Protein AF-A0A1R1BC31-F1 (afdb_monomer)

Radius of gyration: 25.2 Å; Cα contacts (8 Å, |Δi|>4): 363; chains: 1; bounding box: 52×72×75 Å

Structure (mmCIF, N/CA/C/O backbone):
data_AF-A0A1R1BC31-F1
#
_entry.id   AF-A0A1R1BC31-F1
#
loop_
_atom_site.group_PDB
_atom_site.id
_atom_site.type_symbol
_atom_site.label_atom_id
_atom_site.label_alt_id
_atom_site.label_comp_id
_atom_site.label_asym_id
_atom_site.label_entity_id
_atom_site.label_seq_id
_atom_site.pdbx_PDB_ins_code
_atom_site.Cartn_x
_atom_site.Cartn_y
_atom_site.Cartn_z
_atom_site.occupancy
_atom_site.B_iso_or_equiv
_atom_site.auth_seq_id
_atom_site.auth_comp_id
_atom_site.auth_asym_id
_atom_site.auth_atom_id
_atom_site.pdbx_PDB_model_num
ATOM 1 N N . MET A 1 1 ? 18.031 53.804 -13.210 1.00 53.44 1 MET A N 1
ATOM 2 C CA . MET A 1 1 ? 17.753 52.452 -12.680 1.00 53.44 1 MET A CA 1
ATOM 3 C C . MET A 1 1 ? 17.003 51.726 -13.786 1.00 53.44 1 MET A C 1
ATOM 5 O O . MET A 1 1 ? 15.919 52.180 -14.114 1.00 53.44 1 MET A O 1
ATOM 9 N N . MET A 1 2 ? 17.622 50.746 -14.457 1.00 56.66 2 MET A N 1
ATOM 10 C CA . MET A 1 2 ? 16.983 50.052 -15.592 1.00 56.66 2 MET A CA 1
ATOM 11 C C . MET A 1 2 ? 15.756 49.271 -15.123 1.00 56.66 2 MET A C 1
ATOM 13 O O . MET A 1 2 ? 15.800 48.633 -14.065 1.00 56.66 2 MET A O 1
ATOM 17 N N . THR A 1 3 ? 14.691 49.321 -15.916 1.00 67.75 3 THR A N 1
ATOM 18 C CA . THR A 1 3 ? 13.466 48.547 -15.699 1.00 67.75 3 THR A CA 1
ATOM 19 C C . THR A 1 3 ? 13.723 47.046 -15.892 1.00 67.75 3 THR A C 1
ATOM 21 O O . THR A 1 3 ? 14.728 46.627 -16.474 1.00 67.75 3 THR A O 1
ATOM 24 N N . TYR A 1 4 ? 12.825 46.206 -15.372 1.00 63.75 4 TYR A N 1
ATOM 25 C CA . TYR A 1 4 ? 12.938 44.746 -15.468 1.00 63.75 4 TYR A CA 1
ATOM 26 C C . TYR A 1 4 ? 12.938 44.254 -16.930 1.00 63.75 4 TYR A C 1
ATOM 28 O O . TYR A 1 4 ? 13.667 43.324 -17.271 1.00 63.75 4 TYR A O 1
ATOM 36 N N . GLU A 1 5 ? 12.198 44.927 -17.816 1.00 55.91 5 GLU A N 1
ATOM 37 C CA . GLU A 1 5 ? 12.163 44.615 -19.251 1.00 55.91 5 GLU A CA 1
ATOM 38 C C . GLU A 1 5 ? 13.443 45.036 -19.986 1.00 55.91 5 GLU A C 1
ATOM 40 O O . GLU A 1 5 ? 13.920 44.310 -20.861 1.00 55.91 5 GLU A O 1
ATOM 45 N N . GLU A 1 6 ? 14.061 46.152 -19.587 1.00 56.31 6 GLU A N 1
ATOM 46 C CA . GLU A 1 6 ? 15.351 46.594 -20.133 1.00 56.31 6 GLU A CA 1
ATOM 47 C C . GLU A 1 6 ? 16.497 45.672 -19.697 1.00 56.31 6 GLU A C 1
ATOM 49 O O . GLU A 1 6 ? 17.350 45.325 -20.516 1.00 56.31 6 GLU A O 1
ATOM 54 N N . LYS A 1 7 ? 16.480 45.190 -18.444 1.00 54.84 7 LYS A N 1
ATOM 55 C CA . LYS A 1 7 ? 17.422 44.161 -17.969 1.00 54.84 7 LYS A CA 1
ATOM 56 C C . LYS A 1 7 ? 17.266 42.854 -18.745 1.00 54.84 7 LYS A C 1
ATOM 58 O O . LYS A 1 7 ? 18.258 42.348 -19.266 1.00 54.84 7 LYS A O 1
ATOM 63 N N . ARG A 1 8 ? 16.031 42.371 -18.916 1.00 49.97 8 ARG A N 1
ATOM 64 C CA . ARG A 1 8 ? 15.729 41.137 -19.658 1.00 49.97 8 ARG A CA 1
ATOM 65 C C . ARG A 1 8 ? 16.124 41.227 -21.140 1.00 49.97 8 ARG A C 1
ATOM 67 O O . ARG A 1 8 ? 16.701 40.285 -21.674 1.00 49.97 8 ARG A O 1
ATOM 74 N N . SER A 1 9 ? 15.892 42.367 -21.798 1.00 48.38 9 SER A N 1
ATOM 75 C CA . SER A 1 9 ? 16.356 42.607 -23.178 1.00 48.38 9 SER A CA 1
ATOM 76 C C . SER A 1 9 ? 17.882 42.696 -23.298 1.00 48.38 9 SER A C 1
ATOM 78 O O . SER A 1 9 ? 18.436 42.317 -24.330 1.00 48.38 9 SER A O 1
ATOM 80 N N . SER A 1 10 ? 18.578 43.187 -22.266 1.00 51.62 10 SER A N 1
ATOM 81 C CA . SER A 1 10 ? 20.048 43.227 -22.242 1.00 51.62 10 SER A CA 1
ATOM 82 C C . SER A 1 10 ? 20.679 41.848 -22.006 1.00 51.62 10 SER A C 1
ATOM 84 O O . SER A 1 10 ? 21.714 41.546 -22.596 1.00 51.62 10 SER A O 1
ATOM 86 N N . GLU A 1 11 ? 20.026 40.987 -21.220 1.00 51.28 11 GLU A N 1
ATOM 87 C CA . GLU A 1 11 ? 20.457 39.607 -20.963 1.00 51.28 11 GLU A CA 1
ATOM 88 C C . GLU A 1 11 ? 20.226 38.700 -22.183 1.00 51.28 11 GLU A C 1
ATOM 90 O O . GLU A 1 11 ? 21.094 37.900 -22.524 1.00 51.28 11 GLU A O 1
ATOM 95 N N . LEU A 1 12 ? 19.121 38.886 -22.917 1.00 50.84 12 LEU A N 1
ATOM 96 C CA . LEU A 1 12 ? 18.842 38.162 -24.167 1.00 50.84 12 LEU A CA 1
ATOM 97 C C . LEU A 1 12 ? 19.798 38.532 -25.313 1.00 50.84 12 LEU A C 1
ATOM 99 O O . LEU A 1 12 ? 20.117 37.679 -26.137 1.00 50.84 12 LEU A O 1
ATOM 103 N N . LYS A 1 13 ? 20.298 39.775 -25.365 1.00 48.25 13 LYS A N 1
ATOM 104 C CA . LYS A 1 13 ? 21.263 40.213 -26.396 1.00 48.25 13 LYS A CA 1
ATOM 105 C C . LYS A 1 13 ? 22.651 39.581 -26.257 1.00 48.25 13 LYS A C 1
ATOM 107 O O . LYS A 1 13 ? 23.390 39.563 -27.234 1.00 48.25 13 LYS A O 1
ATOM 112 N N . ASN A 1 14 ? 22.982 39.052 -25.079 1.00 44.72 14 ASN A N 1
ATOM 113 C CA . ASN A 1 14 ? 24.252 38.378 -24.797 1.00 44.72 14 ASN A CA 1
ATOM 114 C C . ASN A 1 14 ? 24.097 36.857 -24.637 1.00 44.72 14 ASN A C 1
ATOM 116 O O . ASN A 1 14 ? 25.029 36.186 -24.193 1.00 44.72 14 ASN A O 1
ATOM 120 N N . TYR A 1 15 ? 22.934 36.304 -24.991 1.00 48.28 15 TYR A N 1
ATOM 121 C CA . TYR A 1 15 ? 22.729 34.865 -25.013 1.00 48.28 15 TYR A CA 1
ATOM 122 C C . TYR A 1 15 ? 23.329 34.288 -26.295 1.00 48.28 15 TYR A C 1
ATOM 124 O O . TYR A 1 15 ? 22.697 34.275 -27.350 1.00 48.28 15 TYR A O 1
ATOM 132 N N . THR A 1 16 ? 24.565 33.804 -26.213 1.00 51.66 16 THR A N 1
ATOM 133 C CA . THR A 1 16 ? 25.066 32.838 -27.189 1.00 51.66 16 THR A CA 1
ATOM 134 C C . THR A 1 16 ? 24.249 31.563 -26.979 1.00 51.66 16 THR A C 1
ATOM 136 O O . THR A 1 16 ? 24.310 31.010 -25.875 1.00 51.66 16 THR A O 1
ATOM 139 N N . PRO A 1 17 ? 23.465 31.088 -27.966 1.00 53.62 17 PRO A N 1
ATOM 140 C CA . PRO A 1 17 ? 22.823 29.790 -27.837 1.00 53.62 17 PRO A CA 1
ATOM 141 C C . PRO A 1 17 ? 23.910 28.769 -27.512 1.00 53.62 17 PRO A C 1
ATOM 143 O O . PRO A 1 17 ? 25.011 28.854 -28.067 1.00 53.62 17 PRO A O 1
ATOM 146 N N . SER A 1 18 ? 23.640 27.829 -26.604 1.00 60.16 18 SER A N 1
ATOM 147 C CA . SER A 1 18 ? 24.550 26.693 -26.442 1.00 60.16 18 SER A CA 1
ATOM 148 C C . SER A 1 18 ? 24.834 26.106 -27.830 1.00 60.16 18 SER A C 1
ATOM 150 O O . SER A 1 18 ? 23.947 26.105 -28.686 1.00 60.16 18 SER A O 1
ATOM 152 N N . ASN A 1 19 ? 26.058 25.635 -28.090 1.00 61.34 19 ASN A N 1
ATOM 153 C CA . ASN A 1 19 ? 26.406 25.045 -29.394 1.00 61.34 19 ASN A CA 1
ATOM 154 C C . ASN A 1 19 ? 25.371 23.994 -29.846 1.00 61.34 19 ASN A C 1
ATOM 156 O O . ASN A 1 19 ? 25.099 23.865 -31.036 1.00 61.34 19 ASN A O 1
ATOM 160 N N . ASP A 1 20 ? 24.731 23.321 -28.887 1.00 57.56 20 ASP A N 1
ATOM 161 C CA . ASP A 1 20 ? 23.641 22.368 -29.089 1.00 57.56 20 ASP A CA 1
ATOM 162 C C . ASP A 1 20 ? 22.401 22.983 -29.767 1.00 57.56 20 ASP A C 1
ATOM 164 O O . ASP A 1 20 ? 21.806 22.353 -30.635 1.00 57.56 20 ASP A O 1
ATOM 168 N N . LEU A 1 21 ? 22.017 24.218 -29.422 1.00 62.41 21 LEU A N 1
ATOM 169 C CA . LEU A 1 21 ? 20.876 24.924 -30.023 1.00 62.41 21 LEU A CA 1
ATOM 170 C C . LEU A 1 21 ? 21.157 25.360 -31.463 1.00 62.41 21 LEU A C 1
ATOM 172 O O . LEU A 1 21 ? 20.246 25.335 -32.285 1.00 62.41 21 LEU A O 1
ATOM 176 N N . VAL A 1 22 ? 22.400 25.741 -31.774 1.00 68.44 22 VAL A N 1
ATOM 177 C CA . VAL A 1 22 ? 22.816 26.090 -33.145 1.00 68.44 22 VAL A CA 1
ATOM 178 C C . VAL A 1 22 ? 22.851 24.839 -34.022 1.00 68.44 22 VAL A C 1
ATOM 180 O O . VAL A 1 22 ? 22.334 24.852 -35.134 1.00 68.44 22 VAL A O 1
ATOM 183 N N . LEU A 1 23 ? 23.388 23.733 -33.500 1.00 70.44 23 LEU A N 1
ATOM 184 C CA . LEU A 1 23 ? 23.400 22.441 -34.190 1.00 70.44 23 LEU A CA 1
ATOM 185 C C . LEU A 1 23 ? 21.987 21.890 -34.412 1.00 70.44 23 LEU A C 1
ATOM 187 O O . LEU A 1 23 ? 21.723 21.297 -35.448 1.00 70.44 23 LEU A O 1
ATOM 191 N N . PHE A 1 24 ? 21.052 22.121 -33.488 1.00 74.88 24 PHE A N 1
ATOM 192 C CA . PHE A 1 24 ? 19.665 21.666 -33.632 1.00 74.88 24 PHE A CA 1
ATOM 193 C C . PHE A 1 24 ? 18.846 22.458 -34.672 1.00 74.88 24 PHE A C 1
ATOM 195 O O . PHE A 1 24 ? 17.738 22.046 -35.019 1.00 74.88 24 PHE A O 1
ATOM 202 N N . GLN A 1 25 ? 19.363 23.588 -35.176 1.00 78.06 25 GLN A N 1
ATOM 203 C CA . GLN A 1 25 ? 18.764 24.307 -36.310 1.00 78.06 25 GLN A CA 1
ATOM 204 C C . GLN A 1 25 ? 19.083 23.645 -37.657 1.00 78.06 25 GLN A C 1
ATOM 206 O O . GLN A 1 25 ? 18.361 23.883 -38.627 1.00 78.06 25 GLN A O 1
ATOM 211 N N . ASP A 1 26 ? 20.121 22.807 -37.720 1.00 85.62 26 ASP A N 1
ATOM 212 C CA . ASP A 1 26 ? 20.423 22.007 -38.901 1.00 85.62 26 ASP A CA 1
ATOM 213 C C . ASP A 1 26 ? 19.365 20.892 -39.076 1.00 85.62 26 ASP A C 1
ATOM 215 O O . ASP A 1 26 ? 19.111 20.133 -38.131 1.00 85.62 26 ASP A O 1
ATOM 219 N N . PRO A 1 27 ? 18.719 20.775 -40.254 1.00 85.00 27 PRO A N 1
ATOM 220 C CA . PRO A 1 27 ? 17.664 19.789 -40.478 1.00 85.00 27 PRO A CA 1
ATOM 221 C C . PRO A 1 27 ? 18.106 18.333 -40.287 1.00 85.00 27 PRO A C 1
ATOM 223 O O . PRO A 1 27 ? 17.342 17.552 -39.717 1.00 85.00 27 PRO A O 1
ATOM 226 N N . GLU A 1 28 ? 19.319 17.970 -40.716 1.00 88.06 28 GLU A N 1
ATOM 227 C CA . GLU A 1 28 ? 19.829 16.596 -40.622 1.00 88.06 28 GLU A CA 1
ATOM 228 C C . GLU A 1 28 ? 20.155 16.241 -39.169 1.00 88.06 28 GLU A C 1
ATOM 230 O O . GLU A 1 28 ? 19.777 15.175 -38.673 1.00 88.06 28 GLU A O 1
ATOM 235 N N . VAL A 1 29 ? 20.796 17.165 -38.445 1.00 85.50 29 VAL A N 1
ATOM 236 C CA . VAL A 1 29 ? 21.092 16.991 -37.015 1.00 85.50 29 VAL A CA 1
ATOM 237 C C . VAL A 1 29 ? 19.803 16.896 -36.205 1.00 85.50 29 VAL A C 1
ATOM 239 O O . VAL A 1 29 ? 19.693 16.050 -35.309 1.00 85.50 29 VAL A O 1
ATOM 242 N N . ARG A 1 30 ? 18.807 17.729 -36.519 1.00 83.75 30 ARG A N 1
ATOM 243 C CA . ARG A 1 30 ? 17.497 17.701 -35.866 1.00 83.75 30 ARG A CA 1
ATOM 244 C C . ARG A 1 30 ? 16.787 16.373 -36.098 1.00 83.75 30 ARG A C 1
ATOM 246 O O . ARG A 1 30 ? 16.321 15.772 -35.130 1.00 83.75 30 ARG A O 1
ATOM 253 N N . GLU A 1 31 ? 16.721 15.899 -37.341 1.00 86.31 31 GLU A N 1
ATOM 254 C CA . GLU A 1 31 ? 16.089 14.620 -37.678 1.00 86.31 31 GLU A CA 1
ATOM 255 C C . GLU A 1 31 ? 16.781 13.451 -36.967 1.00 86.31 31 GLU A C 1
ATOM 257 O O . GLU A 1 31 ? 16.122 12.665 -36.280 1.00 86.31 31 GLU A O 1
ATOM 262 N N . TYR A 1 32 ? 18.115 13.383 -37.041 1.00 88.50 32 TYR A N 1
ATOM 263 C CA . TYR A 1 32 ? 18.893 12.360 -36.346 1.00 88.50 32 TYR A CA 1
ATOM 264 C C . TYR A 1 32 ? 18.637 12.380 -34.834 1.00 88.50 32 TYR A C 1
ATOM 266 O O . TYR A 1 32 ? 18.405 11.334 -34.220 1.00 88.50 32 TYR A O 1
ATOM 274 N N . THR A 1 33 ? 18.648 13.570 -34.230 1.00 84.31 33 THR A N 1
ATOM 275 C CA . THR A 1 33 ? 18.449 13.741 -32.787 1.00 84.31 33 THR A CA 1
ATOM 276 C C . THR A 1 33 ? 17.051 13.302 -32.367 1.00 84.31 33 THR A C 1
ATOM 278 O O . THR A 1 33 ? 16.914 12.548 -31.403 1.00 84.31 33 THR A O 1
ATOM 281 N N . LEU A 1 34 ? 16.010 13.711 -33.097 1.00 84.19 34 LEU A N 1
ATOM 282 C CA . LEU A 1 34 ? 14.632 13.309 -32.810 1.00 84.19 34 LEU A CA 1
ATOM 283 C C . LEU A 1 34 ? 14.448 11.795 -32.949 1.00 84.19 34 LEU A C 1
ATOM 285 O O . LEU A 1 34 ? 13.910 11.168 -32.038 1.00 84.19 34 LEU A O 1
ATOM 289 N N . LEU A 1 35 ? 14.979 11.190 -34.015 1.00 86.00 35 LEU A N 1
ATOM 290 C CA . LEU A 1 35 ? 14.911 9.744 -34.226 1.00 86.00 35 LEU A CA 1
ATOM 291 C C . LEU A 1 35 ? 15.667 8.967 -33.136 1.00 86.00 35 LEU A C 1
ATOM 293 O O . LEU A 1 35 ? 15.214 7.917 -32.668 1.00 86.00 35 LEU A O 1
ATOM 297 N N . PHE A 1 36 ? 16.827 9.469 -32.705 1.00 87.69 36 PHE A N 1
ATOM 298 C CA . PHE A 1 36 ? 17.574 8.901 -31.586 1.00 87.69 36 PHE A CA 1
ATOM 299 C C . PHE A 1 36 ? 16.775 8.978 -30.280 1.00 87.69 36 PHE A C 1
ATOM 301 O O . PHE A 1 36 ? 16.668 7.971 -29.572 1.00 87.69 36 PHE A O 1
ATOM 308 N N . LEU A 1 37 ? 16.196 10.142 -29.967 1.00 84.38 37 LEU A N 1
ATOM 309 C CA . LEU A 1 37 ? 15.390 10.351 -28.764 1.00 84.38 37 LEU A CA 1
ATOM 310 C C . LEU A 1 37 ? 14.134 9.478 -28.766 1.00 84.38 37 LEU A C 1
ATOM 312 O O . LEU A 1 37 ? 13.833 8.868 -27.742 1.00 84.38 37 LEU A O 1
ATOM 316 N N . GLU A 1 38 ? 13.456 9.350 -29.905 1.00 81.12 38 GLU A N 1
ATOM 317 C CA . GLU A 1 38 ? 12.297 8.478 -30.089 1.00 81.12 38 GLU A CA 1
ATOM 318 C C . GLU A 1 38 ? 12.658 7.010 -29.835 1.00 81.12 38 GLU A C 1
ATOM 320 O O . GLU A 1 38 ? 12.058 6.343 -28.988 1.00 81.12 38 GLU A O 1
ATOM 325 N N . ARG A 1 39 ? 13.708 6.504 -30.492 1.00 83.69 39 ARG A N 1
ATOM 326 C CA . ARG A 1 39 ? 14.194 5.131 -30.274 1.00 83.69 39 ARG A CA 1
ATOM 327 C C . ARG A 1 39 ? 14.600 4.903 -28.823 1.00 83.69 39 ARG A C 1
ATOM 329 O O . ARG A 1 39 ? 14.312 3.851 -28.254 1.00 83.69 39 ARG A O 1
ATOM 336 N N . ASN A 1 40 ? 15.280 5.872 -28.214 1.00 84.12 40 ASN A N 1
ATOM 337 C CA . ASN A 1 40 ? 15.681 5.802 -26.816 1.00 84.12 40 ASN A CA 1
ATOM 338 C C . ASN A 1 40 ? 14.469 5.818 -25.871 1.00 84.12 40 ASN A C 1
ATOM 340 O O . ASN A 1 40 ? 14.467 5.075 -24.888 1.00 84.12 40 ASN A O 1
ATOM 344 N N . PHE A 1 41 ? 13.437 6.605 -26.178 1.00 80.75 41 PHE A N 1
ATOM 345 C CA . PHE A 1 41 ? 12.184 6.631 -25.435 1.00 80.75 41 PHE A CA 1
ATOM 346 C C . PHE A 1 41 ? 11.488 5.274 -25.495 1.00 80.75 41 PHE A C 1
ATOM 348 O O . PHE A 1 41 ? 11.227 4.706 -24.440 1.00 80.75 41 PHE A O 1
ATOM 355 N N . TYR A 1 42 ? 11.284 4.701 -26.686 1.00 79.25 42 TYR A N 1
ATOM 356 C CA . TYR A 1 42 ? 10.623 3.399 -26.821 1.00 79.25 42 TYR A CA 1
ATOM 357 C C . TYR A 1 42 ? 11.403 2.254 -26.170 1.00 79.25 42 TYR A C 1
ATOM 359 O O . TYR A 1 42 ? 10.802 1.394 -25.528 1.00 79.25 42 TYR A O 1
ATOM 367 N N . ARG A 1 43 ? 12.743 2.267 -26.236 1.00 79.56 43 ARG A N 1
ATOM 368 C CA . ARG A 1 43 ? 13.587 1.298 -25.507 1.00 79.56 43 ARG A CA 1
ATOM 369 C C . ARG A 1 43 ? 13.406 1.366 -23.990 1.00 79.56 43 ARG A C 1
ATOM 371 O O . ARG A 1 43 ? 13.615 0.369 -23.313 1.00 79.56 43 ARG A O 1
ATOM 378 N N . ASN A 1 44 ? 13.039 2.532 -23.464 1.00 77.88 44 ASN A N 1
ATOM 379 C CA . ASN A 1 44 ? 12.863 2.778 -22.034 1.00 77.88 44 ASN A CA 1
ATOM 380 C C . ASN A 1 44 ? 11.405 3.099 -21.679 1.00 77.88 44 ASN A C 1
ATOM 382 O O . ASN A 1 44 ? 11.169 3.723 -20.644 1.00 77.88 44 ASN A O 1
ATOM 386 N N . LEU A 1 45 ? 10.444 2.701 -22.524 1.00 76.06 45 LEU A N 1
ATOM 387 C CA . LEU A 1 45 ? 9.052 3.144 -22.431 1.00 76.06 45 LEU A CA 1
ATOM 388 C C . LEU A 1 45 ? 8.493 2.876 -21.037 1.00 76.06 45 LEU A C 1
ATOM 390 O O . LEU A 1 45 ? 8.139 3.815 -20.340 1.00 76.06 45 LEU A O 1
ATOM 394 N N . ILE A 1 46 ? 8.550 1.618 -20.590 1.00 73.81 46 ILE A N 1
ATOM 395 C CA . ILE A 1 46 ? 8.045 1.183 -19.280 1.00 73.81 46 ILE A CA 1
ATOM 396 C C . ILE A 1 46 ? 8.661 2.010 -18.147 1.00 73.81 46 ILE A C 1
ATOM 398 O O . ILE A 1 46 ? 7.946 2.525 -17.295 1.00 73.81 46 ILE A O 1
ATOM 402 N N . ALA A 1 47 ? 9.984 2.187 -18.144 1.00 75.12 47 ALA A N 1
ATOM 403 C CA . ALA A 1 47 ? 10.672 2.935 -17.094 1.00 75.12 47 ALA A CA 1
ATOM 404 C C . ALA A 1 47 ? 10.308 4.431 -17.084 1.00 75.12 47 ALA A C 1
ATOM 406 O O . ALA A 1 47 ? 10.322 5.049 -16.021 1.00 75.12 47 ALA A O 1
ATOM 407 N N . ARG A 1 48 ? 10.001 5.013 -18.252 1.00 74.38 48 ARG A N 1
ATOM 408 C CA . ARG A 1 48 ? 9.649 6.433 -18.412 1.00 74.38 48 ARG A CA 1
ATOM 409 C C . ARG A 1 48 ? 8.172 6.724 -18.186 1.00 74.38 48 ARG A C 1
ATOM 411 O O . ARG A 1 48 ? 7.849 7.820 -17.748 1.00 74.38 48 ARG A O 1
ATOM 418 N N . THR A 1 49 ? 7.296 5.774 -18.497 1.00 74.62 49 THR A N 1
ATOM 419 C CA . THR A 1 49 ? 5.843 5.929 -18.364 1.00 74.62 49 THR A CA 1
ATOM 420 C C . THR A 1 49 ? 5.305 5.369 -17.056 1.00 74.62 49 THR A C 1
ATOM 422 O O . THR A 1 49 ? 4.177 5.682 -16.689 1.00 74.62 49 THR A O 1
ATOM 425 N N . ARG A 1 50 ? 6.074 4.537 -16.341 1.00 81.81 50 ARG A N 1
ATOM 426 C CA . ARG A 1 50 ? 5.679 4.031 -15.024 1.00 81.81 50 ARG A CA 1
ATOM 427 C C . ARG A 1 50 ? 5.480 5.195 -14.062 1.00 81.81 50 ARG A C 1
ATOM 429 O O . ARG A 1 50 ? 6.399 5.979 -13.822 1.00 81.81 50 ARG A O 1
ATOM 436 N N . SER A 1 51 ? 4.301 5.239 -13.449 1.00 82.12 51 SER A N 1
ATOM 437 C CA . SER A 1 51 ? 4.031 6.206 -12.399 1.00 82.12 51 SER A CA 1
ATOM 438 C C . SER A 1 51 ? 4.897 5.922 -11.182 1.00 82.12 51 SER A C 1
ATOM 440 O O . SER A 1 51 ? 4.961 4.797 -10.675 1.00 82.12 51 SER A O 1
ATOM 442 N N . LYS A 1 52 ? 5.586 6.959 -10.722 1.00 85.62 52 LYS A N 1
ATOM 443 C CA . LYS A 1 52 ? 6.449 6.890 -9.557 1.00 85.62 52 LYS A CA 1
ATOM 444 C C . LYS A 1 52 ? 5.706 7.467 -8.353 1.00 85.62 52 LYS A C 1
ATOM 446 O O . LYS A 1 52 ? 5.234 8.600 -8.437 1.00 85.62 52 LYS A O 1
ATOM 451 N N . PRO A 1 53 ? 5.625 6.740 -7.227 1.00 88.56 53 PRO A N 1
ATOM 452 C CA . PRO A 1 53 ? 5.086 7.308 -6.005 1.00 88.56 53 PRO A CA 1
ATOM 453 C C . PRO A 1 53 ? 5.981 8.455 -5.528 1.00 88.56 53 PRO A C 1
ATOM 455 O O . PRO A 1 53 ? 7.189 8.478 -5.781 1.00 88.56 53 PRO A O 1
ATOM 458 N N . GLN A 1 54 ? 5.390 9.389 -4.795 1.00 88.44 54 GLN A N 1
ATOM 459 C CA . GLN A 1 54 ? 6.142 10.426 -4.095 1.00 88.44 54 GLN A CA 1
ATOM 460 C C . GLN A 1 54 ? 7.180 9.823 -3.136 1.00 88.44 54 GLN A C 1
ATOM 462 O O . GLN A 1 54 ? 7.010 8.712 -2.625 1.00 88.44 54 GLN A O 1
ATOM 467 N N . ASP A 1 55 ? 8.231 10.585 -2.862 1.00 88.38 55 ASP A N 1
ATOM 468 C CA . ASP A 1 55 ? 9.398 10.150 -2.091 1.00 88.38 55 ASP A CA 1
ATOM 469 C C . ASP A 1 55 ? 9.037 9.641 -0.688 1.00 88.38 55 ASP A C 1
ATOM 471 O O . ASP A 1 55 ? 9.601 8.645 -0.230 1.00 88.38 55 ASP A O 1
ATOM 475 N N . SER A 1 56 ? 8.031 10.247 -0.043 1.00 87.75 56 SER A N 1
ATOM 476 C CA . SER A 1 56 ? 7.535 9.825 1.276 1.00 87.75 56 SER A CA 1
ATOM 477 C C . SER A 1 56 ? 6.945 8.409 1.287 1.00 87.75 56 SER A C 1
ATOM 479 O O . SER A 1 56 ? 6.874 7.787 2.343 1.00 87.75 56 SER A O 1
ATOM 481 N N . LEU A 1 57 ? 6.579 7.868 0.121 1.00 91.19 57 LEU A N 1
ATOM 482 C CA . LEU A 1 57 ? 6.051 6.515 -0.028 1.00 91.19 57 LEU A CA 1
ATOM 483 C C . LEU A 1 57 ? 7.094 5.502 -0.507 1.00 91.19 57 LEU A C 1
ATOM 485 O O . LEU A 1 57 ? 6.769 4.327 -0.574 1.00 91.19 57 LEU A O 1
ATOM 489 N N . TRP A 1 58 ? 8.342 5.879 -0.815 1.00 93.00 58 TRP A N 1
ATOM 490 C CA . TRP A 1 58 ? 9.346 4.912 -1.310 1.00 93.00 58 TRP A CA 1
ATOM 491 C C . TRP A 1 58 ? 9.771 3.873 -0.275 1.00 93.00 58 TRP A C 1
ATOM 493 O O . TRP A 1 58 ? 10.382 2.859 -0.626 1.00 93.00 58 TRP A O 1
ATOM 503 N N . LYS A 1 59 ? 9.516 4.158 1.000 1.00 93.81 59 LYS A N 1
ATOM 504 C CA . LYS A 1 59 ? 9.767 3.272 2.127 1.00 93.81 59 LYS A CA 1
ATOM 505 C C . LYS A 1 59 ? 8.604 3.402 3.095 1.00 93.81 59 LYS A C 1
ATOM 507 O O . LYS A 1 59 ? 8.473 4.430 3.752 1.00 93.81 59 LYS A O 1
ATOM 512 N N . ILE A 1 60 ? 7.815 2.347 3.213 1.00 93.94 60 ILE A N 1
ATOM 513 C CA . ILE A 1 60 ? 6.692 2.278 4.146 1.00 93.94 60 ILE A CA 1
ATOM 514 C C . ILE A 1 60 ? 6.846 1.083 5.076 1.00 93.94 60 ILE A C 1
ATOM 516 O O . ILE A 1 60 ? 7.522 0.107 4.748 1.00 93.94 60 ILE A O 1
ATOM 520 N N . TRP A 1 61 ? 6.218 1.176 6.243 1.00 94.38 61 TRP A N 1
ATOM 521 C CA . TRP A 1 61 ? 6.229 0.133 7.261 1.00 94.38 61 TRP A CA 1
ATOM 522 C C . TRP A 1 61 ? 4.807 -0.216 7.652 1.00 94.38 61 TRP A C 1
ATOM 524 O O . TRP A 1 61 ? 3.939 0.657 7.708 1.00 94.38 61 TRP A O 1
ATOM 534 N N . PHE A 1 62 ? 4.575 -1.490 7.925 1.00 94.19 62 PHE A N 1
ATOM 535 C CA . PHE A 1 62 ? 3.247 -2.018 8.164 1.00 94.19 62 PHE A CA 1
ATOM 536 C C . PHE A 1 62 ? 3.274 -3.161 9.187 1.00 94.19 62 PHE A C 1
ATOM 538 O O . PHE A 1 62 ? 4.339 -3.697 9.506 1.00 94.19 62 PHE A O 1
ATOM 545 N N . GLY A 1 63 ? 2.109 -3.494 9.739 1.00 89.75 63 GLY A N 1
ATOM 546 C CA . GLY A 1 63 ? 1.942 -4.534 10.757 1.00 89.75 63 GLY A CA 1
ATOM 547 C C . GLY A 1 63 ? 1.864 -4.019 12.200 1.00 89.75 63 GLY A C 1
ATOM 548 O O . GLY A 1 63 ? 1.999 -2.823 12.499 1.00 89.75 63 GLY A O 1
ATOM 549 N N . GLY A 1 64 ? 1.652 -4.941 13.135 1.00 80.38 64 GLY A N 1
ATOM 550 C CA . GLY A 1 64 ? 1.257 -4.660 14.510 1.00 80.38 64 GLY A CA 1
ATOM 551 C C . GLY A 1 64 ? 2.120 -5.353 15.558 1.00 80.38 64 GLY A C 1
ATOM 552 O O . GLY A 1 64 ? 2.663 -6.439 15.356 1.00 80.38 64 GLY A O 1
ATOM 553 N N . GLY A 1 65 ? 2.262 -4.700 16.715 1.00 77.12 65 GLY A N 1
ATOM 554 C CA . GLY A 1 65 ? 3.052 -5.223 17.829 1.00 77.12 65 GLY A CA 1
ATOM 555 C C . GLY A 1 65 ? 4.492 -5.539 17.413 1.00 77.12 65 GLY A C 1
ATOM 556 O O . GLY A 1 65 ? 5.211 -4.654 16.952 1.00 77.12 65 GLY A O 1
ATOM 557 N N . LYS A 1 66 ? 4.895 -6.807 17.580 1.00 77.44 66 LYS A N 1
ATOM 558 C CA . LYS A 1 66 ? 6.233 -7.315 17.226 1.00 77.44 66 LYS A CA 1
ATOM 559 C C . LYS A 1 66 ? 6.382 -7.702 15.748 1.00 77.44 66 LYS A C 1
ATOM 561 O O . LYS A 1 66 ? 7.500 -7.949 15.314 1.00 77.44 66 LYS A O 1
ATOM 566 N N . PHE A 1 67 ? 5.288 -7.767 14.989 1.00 85.75 67 PHE A N 1
ATOM 567 C CA . PHE A 1 67 ? 5.299 -8.162 13.582 1.00 85.75 67 PHE A CA 1
ATOM 568 C C . PHE A 1 67 ? 5.304 -6.909 12.713 1.00 85.75 67 PHE A C 1
ATOM 570 O O . PHE A 1 67 ? 4.254 -6.377 12.361 1.00 85.75 67 PHE A O 1
ATOM 577 N N . VAL A 1 68 ? 6.504 -6.407 12.425 1.00 91.06 68 VAL A N 1
ATOM 578 C CA . VAL A 1 68 ? 6.708 -5.199 11.620 1.00 91.06 68 VAL A CA 1
ATOM 579 C C . VAL A 1 68 ? 7.401 -5.576 10.328 1.00 91.06 68 VAL A C 1
ATOM 581 O O . VAL A 1 68 ? 8.453 -6.208 10.354 1.00 91.06 68 VAL A O 1
ATOM 584 N N . TRP A 1 69 ? 6.830 -5.143 9.214 1.00 95.00 69 TRP A N 1
ATOM 585 C CA . TRP A 1 69 ? 7.338 -5.417 7.879 1.00 95.00 69 TRP A CA 1
ATOM 586 C C . TRP A 1 69 ? 7.526 -4.113 7.116 1.00 95.00 69 TRP A C 1
ATOM 588 O O . TRP A 1 69 ? 6.771 -3.157 7.292 1.00 95.00 69 TRP A O 1
ATOM 598 N N . GLY A 1 70 ? 8.554 -4.052 6.280 1.00 95.50 70 GLY A N 1
ATOM 599 C CA . GLY A 1 70 ? 8.847 -2.907 5.431 1.00 95.50 70 GLY A CA 1
ATOM 600 C C . GLY A 1 70 ? 8.628 -3.223 3.961 1.00 95.50 70 GLY A C 1
ATOM 601 O O . GLY A 1 70 ? 8.916 -4.331 3.505 1.00 95.50 70 GLY A O 1
ATOM 602 N N . LEU A 1 71 ? 8.170 -2.219 3.220 1.00 95.94 71 LEU A N 1
ATOM 603 C CA . LEU A 1 71 ? 8.111 -2.227 1.763 1.00 95.94 71 LEU A CA 1
ATOM 604 C C . LEU A 1 71 ? 8.972 -1.086 1.244 1.00 95.94 71 LEU A C 1
ATOM 606 O O . LEU A 1 71 ? 8.753 0.082 1.573 1.00 95.94 71 LEU A O 1
ATOM 610 N N . LEU A 1 72 ? 9.967 -1.437 0.441 1.00 96.19 72 LEU A N 1
ATOM 611 C CA . LEU A 1 72 ? 10.889 -0.506 -0.189 1.00 96.19 72 LEU A CA 1
ATOM 612 C C . LEU A 1 72 ? 10.909 -0.804 -1.683 1.00 96.19 72 LEU A C 1
ATOM 614 O O . LEU A 1 72 ? 10.878 -1.968 -2.065 1.00 96.19 72 LEU A O 1
ATOM 618 N N . ILE A 1 73 ? 10.979 0.235 -2.516 1.00 94.88 73 ILE A N 1
ATOM 619 C CA . ILE A 1 73 ? 10.972 0.086 -3.978 1.00 94.88 73 ILE A CA 1
ATOM 620 C C . ILE A 1 73 ? 12.188 -0.695 -4.485 1.00 94.88 73 ILE A C 1
ATOM 622 O O . ILE A 1 73 ? 12.061 -1.505 -5.395 1.00 94.88 73 ILE A O 1
ATOM 626 N N . ALA A 1 74 ? 13.372 -0.413 -3.949 1.00 95.00 74 ALA A N 1
ATOM 627 C CA . ALA A 1 74 ? 14.638 -1.021 -4.347 1.00 95.00 74 ALA A CA 1
ATOM 628 C C . ALA A 1 74 ? 15.486 -1.255 -3.085 1.00 95.00 74 ALA A C 1
ATOM 630 O O . ALA A 1 74 ? 16.412 -0.483 -2.818 1.00 95.00 74 ALA A O 1
ATOM 631 N N . PRO A 1 75 ? 15.124 -2.243 -2.248 1.00 96.19 75 PRO A N 1
ATOM 632 C CA . PRO A 1 75 ? 15.692 -2.393 -0.916 1.00 96.19 75 PRO A CA 1
ATOM 633 C C . PRO A 1 75 ? 17.187 -2.699 -0.960 1.00 96.19 75 PRO A C 1
ATOM 635 O O . PRO A 1 75 ? 17.634 -3.622 -1.637 1.00 96.19 75 PRO A O 1
ATOM 638 N N . VAL A 1 76 ? 17.953 -1.968 -0.156 1.00 95.44 76 VAL A N 1
ATOM 639 C CA . VAL A 1 76 ? 19.362 -2.240 0.113 1.00 95.44 76 VAL A CA 1
ATOM 640 C C . VAL A 1 76 ? 19.649 -2.018 1.593 1.00 95.44 76 VAL A C 1
ATOM 642 O O . VAL A 1 76 ? 19.214 -1.029 2.191 1.00 95.44 76 VAL A O 1
ATOM 645 N N . TYR A 1 77 ? 20.388 -2.947 2.191 1.00 95.62 77 TYR A N 1
ATOM 646 C CA . TYR A 1 77 ? 20.832 -2.832 3.572 1.00 95.62 77 TYR A CA 1
ATOM 647 C C . TYR A 1 77 ? 22.200 -2.148 3.610 1.00 95.62 77 TYR A C 1
ATOM 649 O O . TYR A 1 77 ? 23.174 -2.653 3.051 1.00 95.62 77 TYR A O 1
ATOM 657 N N . ARG A 1 78 ? 22.281 -0.965 4.228 1.00 93.62 78 ARG A N 1
ATOM 658 C CA . ARG A 1 78 ? 23.517 -0.174 4.338 1.00 93.62 78 ARG A CA 1
ATOM 659 C C . ARG A 1 78 ? 23.668 0.322 5.767 1.00 93.62 78 ARG A C 1
ATOM 661 O O . ARG A 1 78 ? 22.730 0.878 6.323 1.00 93.62 78 ARG A O 1
ATOM 668 N N . GLN A 1 79 ? 24.857 0.149 6.344 1.00 90.62 79 GLN A N 1
ATOM 669 C CA . GLN A 1 79 ? 25.212 0.703 7.661 1.00 90.62 79 GLN A CA 1
ATOM 670 C C . GLN A 1 79 ? 24.198 0.368 8.775 1.00 90.62 79 GLN A C 1
ATOM 672 O O . GLN A 1 79 ? 23.877 1.208 9.608 1.00 90.62 79 GLN A O 1
ATOM 677 N N . GLY A 1 80 ? 23.663 -0.855 8.780 1.00 89.31 80 GLY A N 1
ATOM 678 C CA . GLY A 1 80 ? 22.706 -1.283 9.803 1.00 89.31 80 GLY A CA 1
ATOM 679 C C . GLY A 1 80 ? 21.254 -0.849 9.559 1.00 89.31 80 GLY A C 1
ATOM 680 O O . GLY A 1 80 ? 20.404 -1.106 10.406 1.00 89.31 80 GLY A O 1
ATOM 681 N N . ALA A 1 81 ? 20.946 -0.212 8.423 1.00 91.44 81 ALA A N 1
ATOM 682 C CA . ALA A 1 81 ? 19.610 0.284 8.114 1.00 91.44 81 ALA A CA 1
ATOM 683 C C . ALA A 1 81 ? 19.150 -0.064 6.689 1.00 91.44 81 ALA A C 1
ATOM 685 O O . ALA A 1 81 ? 19.924 -0.084 5.730 1.00 91.44 81 ALA A O 1
ATOM 686 N N . TRP A 1 82 ? 17.841 -0.277 6.547 1.00 94.69 82 TRP A N 1
ATOM 687 C 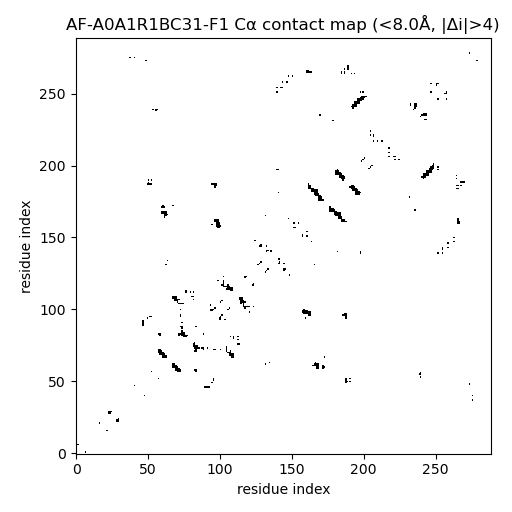CA . TRP A 1 82 ? 17.187 -0.455 5.254 1.00 94.69 82 TRP A CA 1
ATOM 688 C C . TRP A 1 82 ? 16.924 0.888 4.564 1.00 94.69 82 TRP A C 1
ATOM 690 O O . TRP A 1 82 ? 16.279 1.793 5.112 1.00 94.69 82 TRP A O 1
ATOM 700 N N . THR A 1 83 ? 17.402 1.004 3.327 1.00 93.75 83 THR A N 1
ATOM 701 C CA . THR A 1 83 ? 17.202 2.163 2.451 1.00 93.75 83 THR A CA 1
ATOM 702 C C . THR A 1 83 ? 16.911 1.721 1.016 1.00 93.75 83 THR A C 1
ATOM 704 O O . THR A 1 83 ? 16.899 0.528 0.722 1.00 93.75 83 THR A O 1
ATOM 707 N N . ASN A 1 84 ? 16.640 2.676 0.128 1.00 93.81 84 ASN A N 1
ATOM 708 C CA . ASN A 1 84 ? 16.467 2.414 -1.295 1.00 93.81 84 ASN A CA 1
ATOM 709 C C . ASN A 1 84 ? 17.755 2.695 -2.074 1.00 93.81 84 ASN A C 1
ATOM 711 O O . ASN A 1 84 ? 18.410 3.717 -1.852 1.00 93.81 84 ASN A O 1
ATOM 715 N N . ASP A 1 85 ? 18.071 1.848 -3.052 1.00 93.44 85 ASP A N 1
ATOM 716 C CA . ASP A 1 85 ? 19.005 2.218 -4.111 1.00 93.44 85 ASP A CA 1
ATOM 717 C C . ASP A 1 85 ? 18.293 3.081 -5.161 1.00 93.44 85 ASP A C 1
ATOM 719 O O . ASP A 1 85 ? 17.579 2.593 -6.036 1.00 93.44 85 ASP A O 1
ATOM 723 N N . VAL A 1 86 ? 18.495 4.397 -5.068 1.00 88.31 86 VAL A N 1
ATOM 724 C CA . VAL A 1 86 ? 17.843 5.389 -5.938 1.00 88.31 86 VAL A CA 1
ATOM 725 C C . VAL A 1 86 ? 18.174 5.181 -7.420 1.00 88.31 86 VAL A C 1
ATOM 727 O O . VAL A 1 86 ? 17.352 5.510 -8.281 1.00 88.31 86 VAL A O 1
ATOM 730 N N . SER A 1 87 ? 19.351 4.630 -7.734 1.00 85.69 87 SER A N 1
ATOM 731 C CA . SER A 1 87 ? 19.753 4.367 -9.119 1.00 85.69 87 SER A CA 1
ATOM 732 C C . SER A 1 87 ? 18.979 3.190 -9.721 1.00 85.69 87 SER A C 1
ATOM 734 O O . SER A 1 87 ? 18.554 3.256 -10.878 1.00 85.69 87 SER A O 1
ATOM 736 N N . GLU A 1 88 ? 18.685 2.178 -8.905 1.00 88.06 88 GLU A N 1
ATOM 737 C CA . GLU A 1 88 ? 17.950 0.982 -9.315 1.00 88.06 88 GLU A CA 1
ATOM 738 C C . GLU A 1 88 ? 16.435 1.203 -9.376 1.00 88.06 88 GLU A C 1
ATOM 740 O O . GLU A 1 88 ? 15.766 0.571 -10.190 1.00 88.06 88 GLU A O 1
ATOM 745 N N . ILE A 1 89 ? 15.879 2.180 -8.643 1.00 86.12 89 ILE A N 1
ATOM 746 C CA . ILE A 1 89 ? 14.448 2.542 -8.747 1.00 86.12 89 ILE A CA 1
ATOM 747 C C . ILE A 1 89 ? 14.031 2.774 -10.208 1.00 86.12 89 ILE A C 1
ATOM 749 O O . ILE A 1 89 ? 12.955 2.342 -10.625 1.00 86.12 89 ILE A O 1
ATOM 753 N N . ARG A 1 90 ? 14.873 3.449 -11.003 1.00 78.50 90 ARG A N 1
ATOM 754 C CA . ARG A 1 90 ? 14.584 3.737 -12.420 1.00 78.50 90 ARG A CA 1
ATOM 755 C C . ARG A 1 90 ? 14.704 2.498 -13.308 1.00 78.50 90 ARG A C 1
ATOM 757 O O . ARG A 1 90 ? 14.021 2.425 -14.323 1.00 78.50 90 ARG A O 1
ATOM 764 N N . ARG A 1 91 ? 15.561 1.550 -12.928 1.00 8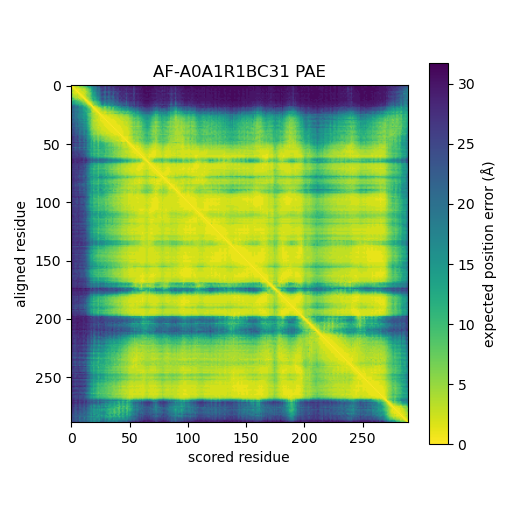3.25 91 ARG A N 1
ATOM 765 C CA . ARG A 1 91 ? 15.858 0.320 -13.678 1.00 83.25 91 ARG A CA 1
ATOM 766 C C . ARG A 1 91 ? 14.967 -0.854 -13.295 1.00 83.25 91 ARG A C 1
ATOM 768 O O . ARG A 1 91 ? 14.962 -1.846 -14.015 1.00 83.25 91 ARG A O 1
ATOM 775 N N . ALA A 1 92 ? 14.208 -0.727 -12.205 1.00 87.06 92 ALA A N 1
ATOM 776 C CA . ALA A 1 92 ? 13.245 -1.725 -11.770 1.00 87.06 92 ALA A CA 1
ATOM 777 C C . ALA A 1 92 ? 12.388 -2.196 -12.951 1.00 87.06 92 ALA A C 1
ATOM 779 O O . ALA A 1 92 ? 11.915 -1.380 -13.746 1.00 87.06 92 ALA A O 1
ATOM 780 N N . ASN A 1 93 ? 12.168 -3.501 -13.046 1.00 86.69 93 ASN A N 1
ATOM 781 C CA . ASN A 1 93 ? 11.390 -4.149 -14.103 1.00 86.69 93 ASN A CA 1
ATOM 782 C C . ASN A 1 93 ? 9.989 -4.572 -13.627 1.00 86.69 93 ASN A C 1
ATOM 784 O O . ASN A 1 93 ? 9.356 -5.415 -14.250 1.00 86.69 93 ASN A O 1
ATOM 788 N N . TYR A 1 94 ? 9.514 -3.980 -12.531 1.00 90.94 94 TYR A N 1
ATOM 789 C CA . TYR A 1 94 ? 8.210 -4.229 -11.919 1.00 90.94 94 TYR A CA 1
ATOM 790 C C . TYR A 1 94 ? 7.442 -2.922 -11.691 1.00 90.94 94 TYR A C 1
ATOM 792 O O . TYR A 1 94 ? 8.036 -1.856 -11.487 1.00 90.94 94 TYR A O 1
ATOM 800 N N . SER A 1 95 ? 6.114 -2.992 -11.692 1.00 92.38 95 SER A N 1
ATOM 801 C CA . SER A 1 95 ? 5.241 -1.899 -11.252 1.00 92.38 95 SER A CA 1
ATOM 802 C C . SER A 1 95 ? 5.316 -1.751 -9.730 1.00 92.38 95 SER A C 1
ATOM 804 O O . SER A 1 95 ? 5.255 -2.743 -9.008 1.00 92.38 95 SER A O 1
ATOM 806 N N . TYR A 1 96 ? 5.470 -0.531 -9.211 1.00 94.12 96 TYR A N 1
ATOM 807 C CA . TYR A 1 96 ? 5.651 -0.320 -7.769 1.00 94.12 96 TYR A CA 1
ATOM 808 C C . TYR A 1 96 ? 4.419 -0.745 -6.963 1.00 94.12 96 TYR A C 1
ATOM 810 O O . TYR A 1 96 ? 3.295 -0.584 -7.419 1.00 94.12 96 TYR A O 1
ATOM 818 N N . TRP A 1 97 ? 4.642 -1.268 -5.754 1.00 96.06 97 TRP A N 1
ATOM 819 C CA . TRP A 1 97 ? 3.577 -1.711 -4.832 1.00 96.06 97 TRP A CA 1
ATOM 820 C C . TRP A 1 97 ? 2.617 -2.763 -5.399 1.00 96.06 97 TRP A C 1
ATOM 822 O O . TRP A 1 97 ? 1.494 -2.881 -4.924 1.00 96.06 97 TRP A O 1
ATOM 832 N N . THR A 1 98 ? 3.055 -3.540 -6.386 1.00 97.25 98 THR A N 1
ATOM 833 C CA . THR A 1 98 ? 2.307 -4.689 -6.911 1.00 97.25 98 THR A CA 1
ATOM 834 C C . THR A 1 98 ? 2.795 -6.003 -6.316 1.00 97.25 98 THR A C 1
ATOM 836 O O . THR A 1 98 ? 3.867 -6.069 -5.709 1.00 97.25 98 THR A O 1
ATOM 839 N N . ILE A 1 99 ? 2.049 -7.079 -6.550 1.00 98.38 99 ILE A N 1
ATOM 840 C CA . ILE A 1 99 ? 2.505 -8.447 -6.293 1.00 98.38 99 ILE A CA 1
ATOM 841 C C . ILE A 1 99 ? 3.854 -8.723 -6.967 1.00 98.38 99 ILE A C 1
ATOM 843 O O . ILE A 1 99 ? 4.764 -9.237 -6.322 1.00 98.38 99 ILE A O 1
ATOM 847 N N . GLY A 1 100 ? 4.022 -8.344 -8.237 1.00 97.50 100 GLY A N 1
ATOM 848 C CA . GLY A 1 100 ? 5.264 -8.548 -8.982 1.00 97.50 100 GLY A CA 1
ATOM 849 C C . GLY A 1 100 ? 6.450 -7.829 -8.344 1.00 97.50 100 GLY A C 1
ATOM 850 O O . GLY A 1 100 ? 7.543 -8.390 -8.263 1.00 97.50 100 GLY A O 1
ATOM 851 N N . HIS A 1 101 ? 6.222 -6.630 -7.803 1.00 97.19 101 HIS A N 1
ATOM 852 C CA . HIS A 1 101 ? 7.226 -5.940 -6.999 1.00 97.19 101 HIS A CA 1
ATOM 853 C C . HIS A 1 101 ? 7.624 -6.761 -5.770 1.00 97.19 101 HIS A C 1
ATOM 855 O O . HIS A 1 101 ? 8.812 -6.996 -5.571 1.00 97.19 101 HIS A O 1
ATOM 861 N N . ILE A 1 102 ? 6.663 -7.249 -4.983 1.00 97.94 102 ILE A N 1
ATOM 862 C CA . ILE A 1 102 ? 6.960 -8.009 -3.759 1.00 97.94 102 ILE A CA 1
ATOM 863 C C . ILE A 1 102 ? 7.655 -9.332 -4.047 1.00 97.94 102 ILE A C 1
ATOM 865 O O . ILE A 1 102 ? 8.574 -9.704 -3.323 1.00 97.94 102 ILE A O 1
ATOM 869 N N . LEU A 1 103 ? 7.273 -10.034 -5.108 1.00 97.94 103 LEU A N 1
ATOM 870 C CA . LEU A 1 103 ? 7.964 -11.261 -5.498 1.00 97.94 103 LEU A CA 1
ATOM 871 C C . LEU A 1 103 ? 9.413 -10.979 -5.927 1.00 97.94 103 LEU A C 1
ATOM 873 O O . LEU A 1 103 ? 10.298 -11.797 -5.694 1.00 97.94 103 LEU A O 1
ATOM 877 N N . ASN A 1 104 ? 9.688 -9.795 -6.482 1.00 96.88 104 ASN A N 1
ATOM 878 C CA . ASN A 1 104 ? 11.043 -9.392 -6.837 1.00 96.88 104 ASN A CA 1
ATOM 879 C C . ASN A 1 104 ? 11.868 -8.946 -5.616 1.00 96.88 104 ASN A C 1
ATOM 881 O O . ASN A 1 104 ? 13.013 -9.372 -5.442 1.00 96.88 104 ASN A O 1
ATOM 885 N N . THR A 1 105 ? 11.305 -8.108 -4.741 1.00 96.69 105 THR A N 1
ATOM 886 C CA . THR A 1 105 ? 12.047 -7.426 -3.666 1.00 96.69 105 THR A CA 1
ATOM 887 C C . THR A 1 105 ? 11.916 -8.094 -2.299 1.00 96.69 105 THR A C 1
ATOM 889 O O . THR A 1 105 ? 12.899 -8.106 -1.552 1.00 96.69 105 THR A O 1
ATOM 892 N N . GLY A 1 106 ? 10.806 -8.771 -2.026 1.00 97.56 106 GLY A N 1
ATOM 893 C CA . GLY A 1 106 ? 10.475 -9.371 -0.736 1.00 97.56 106 GLY A CA 1
ATOM 894 C C . GLY A 1 106 ? 9.993 -8.351 0.294 1.00 97.56 106 GLY A C 1
ATOM 895 O O . GLY A 1 106 ? 10.026 -7.139 0.076 1.00 97.56 106 GLY A O 1
ATOM 896 N N . PHE A 1 107 ? 9.564 -8.851 1.450 1.00 97.50 107 PHE A N 1
ATOM 897 C CA . PHE A 1 107 ? 9.265 -8.012 2.609 1.00 97.50 107 PHE A CA 1
ATOM 898 C C . PHE A 1 107 ? 10.505 -7.790 3.461 1.00 97.50 107 PHE A C 1
ATOM 900 O O . PHE A 1 107 ? 11.355 -8.665 3.603 1.00 97.50 107 PHE A O 1
ATOM 907 N N . ILE A 1 108 ? 10.607 -6.607 4.051 1.00 96.75 108 ILE A N 1
ATOM 908 C CA . ILE A 1 108 ? 11.732 -6.250 4.903 1.00 96.75 108 ILE A CA 1
ATOM 909 C C . ILE A 1 108 ? 11.396 -6.547 6.357 1.00 96.75 108 ILE A C 1
ATOM 911 O O . ILE A 1 108 ? 10.479 -5.951 6.912 1.00 96.75 108 ILE A O 1
ATOM 915 N N . ASP A 1 109 ? 12.174 -7.419 6.985 1.00 92.94 109 ASP A N 1
ATOM 916 C CA . ASP A 1 109 ? 12.216 -7.527 8.439 1.00 92.94 109 ASP A CA 1
ATOM 917 C C . ASP A 1 109 ? 13.234 -6.495 8.962 1.00 92.94 109 ASP A C 1
ATOM 919 O O . ASP A 1 109 ? 14.413 -6.567 8.597 1.00 92.94 109 ASP A O 1
ATOM 923 N N . PRO A 1 110 ? 12.824 -5.514 9.789 1.00 90.75 110 PRO A N 1
ATOM 924 C CA . PRO A 1 110 ? 13.734 -4.486 10.292 1.00 90.75 110 PRO A CA 1
ATOM 925 C C . PRO A 1 110 ? 14.857 -5.044 11.175 1.00 90.75 110 PRO A C 1
ATOM 927 O O . PRO A 1 110 ? 15.858 -4.360 11.383 1.00 90.75 110 PRO A O 1
ATOM 930 N N . THR A 1 111 ? 14.703 -6.263 11.691 1.00 90.19 111 THR A N 1
ATOM 931 C CA . THR A 1 111 ? 15.687 -6.942 12.541 1.00 90.19 111 THR A CA 1
ATOM 932 C C . THR A 1 111 ? 16.661 -7.821 11.755 1.00 90.19 111 THR A C 1
ATOM 934 O O . THR A 1 111 ? 17.667 -8.266 12.306 1.00 90.19 111 THR A O 1
ATOM 937 N N . SER A 1 112 ? 16.406 -8.031 10.460 1.00 92.94 112 SER A N 1
ATOM 938 C CA . SER A 1 112 ? 17.224 -8.859 9.576 1.00 92.94 112 SER A CA 1
ATOM 939 C C . SER A 1 112 ? 17.938 -8.009 8.516 1.00 92.94 112 SER A C 1
ATOM 941 O O . SER A 1 112 ? 17.325 -7.121 7.921 1.00 92.94 112 SER A O 1
ATOM 943 N N . PRO A 1 113 ? 19.213 -8.302 8.193 1.00 94.38 113 PRO A N 1
ATOM 944 C CA . PRO A 1 113 ? 19.898 -7.701 7.049 1.00 94.38 113 PRO A CA 1
ATOM 945 C C . PRO A 1 113 ? 19.482 -8.322 5.703 1.00 94.38 113 PRO A C 1
ATOM 947 O O . PRO A 1 113 ? 19.948 -7.879 4.655 1.00 94.38 113 PRO A O 1
ATOM 950 N N . HIS A 1 114 ? 18.614 -9.339 5.711 1.00 94.94 114 HIS A N 1
ATOM 951 C CA . HIS A 1 114 ? 18.111 -10.008 4.511 1.00 94.94 114 HIS A CA 1
ATOM 952 C C . HIS A 1 114 ? 16.595 -9.830 4.378 1.00 94.94 114 HIS A C 1
ATOM 954 O O . HIS A 1 114 ? 15.882 -9.974 5.377 1.00 94.94 114 HIS A O 1
ATOM 960 N N . PRO A 1 115 ? 16.087 -9.564 3.161 1.00 95.88 115 PRO A N 1
ATOM 961 C CA . PRO A 1 115 ? 14.654 -9.494 2.932 1.00 95.88 115 PRO A CA 1
ATOM 962 C C . PRO A 1 115 ? 14.044 -10.898 3.017 1.00 95.88 115 PRO A C 1
ATOM 964 O O . PRO A 1 115 ? 14.652 -11.885 2.596 1.00 95.88 115 PRO A O 1
ATOM 967 N N . HIS A 1 116 ? 12.813 -10.987 3.505 1.00 96.62 116 HIS A N 1
ATOM 968 C CA . HIS A 1 116 ? 11.996 -12.185 3.401 1.00 96.62 116 HIS A CA 1
ATOM 969 C C . HIS A 1 116 ? 11.479 -12.318 1.962 1.00 96.62 116 HIS A C 1
ATOM 971 O O . HIS A 1 116 ? 10.591 -11.578 1.533 1.00 96.62 116 HIS A O 1
ATOM 977 N N . LYS A 1 117 ? 12.095 -13.220 1.194 1.00 97.38 117 LYS A N 1
ATOM 978 C CA . LYS A 1 117 ? 11.757 -13.483 -0.210 1.00 97.38 117 LYS A CA 1
ATOM 979 C C . LYS A 1 117 ? 10.674 -14.551 -0.333 1.00 97.38 117 LYS A C 1
ATOM 981 O O . LYS A 1 117 ? 10.594 -15.465 0.482 1.00 97.38 117 LYS A O 1
ATOM 986 N N . PHE A 1 118 ? 9.920 -14.453 -1.418 1.00 97.69 118 PHE A N 1
ATOM 987 C CA . PHE A 1 118 ? 8.879 -15.392 -1.815 1.00 97.69 118 PHE A CA 1
ATOM 988 C C . PHE A 1 118 ? 9.315 -16.088 -3.105 1.00 97.69 118 PHE A C 1
ATOM 990 O O . PHE A 1 118 ? 9.846 -15.428 -3.998 1.00 97.69 118 PHE A O 1
ATOM 997 N N . SER A 1 119 ? 9.135 -17.406 -3.201 1.00 96.25 119 SER A N 1
ATOM 998 C CA . SER A 1 119 ? 9.480 -18.169 -4.412 1.00 96.25 119 SER A CA 1
ATOM 999 C C . SER A 1 119 ? 8.484 -17.923 -5.540 1.00 96.25 119 SER A C 1
ATOM 1001 O O . SER A 1 119 ? 8.847 -17.888 -6.712 1.00 96.25 119 SER A O 1
ATOM 1003 N N . ASP A 1 120 ? 7.221 -17.762 -5.167 1.00 96.81 120 ASP A N 1
ATOM 1004 C CA . ASP A 1 120 ? 6.074 -17.699 -6.057 1.00 96.81 120 ASP A CA 1
ATOM 1005 C C . ASP A 1 120 ? 4.885 -17.031 -5.351 1.00 96.81 120 ASP A C 1
ATOM 1007 O O . ASP A 1 120 ? 4.934 -16.683 -4.164 1.00 96.81 120 ASP A O 1
ATOM 1011 N N . ILE A 1 121 ? 3.799 -16.853 -6.100 1.00 97.19 121 ILE A N 1
ATOM 1012 C CA . ILE A 1 121 ? 2.565 -16.264 -5.590 1.00 97.19 121 ILE A CA 1
ATOM 1013 C C . ILE A 1 121 ? 1.945 -17.079 -4.448 1.00 97.19 121 ILE A C 1
ATOM 1015 O O . ILE A 1 121 ? 1.462 -16.485 -3.487 1.00 97.19 121 ILE A O 1
ATOM 1019 N N . GLU A 1 122 ? 2.019 -18.409 -4.484 1.00 97.81 122 GLU A N 1
ATOM 1020 C CA . GLU A 1 122 ? 1.442 -19.267 -3.444 1.00 97.81 122 GLU A CA 1
ATOM 1021 C C . GLU A 1 122 ? 2.162 -19.082 -2.105 1.00 97.81 122 GLU A C 1
ATOM 1023 O O . GLU A 1 122 ? 1.520 -19.007 -1.058 1.00 97.81 122 GLU A O 1
ATOM 1028 N N . SER A 1 123 ? 3.485 -18.911 -2.122 1.00 98.06 123 SER A N 1
ATOM 1029 C CA . SER A 1 123 ? 4.273 -18.618 -0.922 1.00 98.06 123 SER A CA 1
ATOM 1030 C C . SER A 1 123 ? 3.908 -17.257 -0.309 1.00 98.06 123 SER A C 1
ATOM 1032 O O . SER A 1 123 ? 3.753 -17.148 0.911 1.00 98.06 123 SER A O 1
ATOM 1034 N N . LEU A 1 124 ? 3.673 -16.233 -1.142 1.00 98.25 124 LEU A N 1
ATOM 1035 C CA . LEU A 1 124 ? 3.211 -14.916 -0.693 1.00 98.25 124 LEU A CA 1
ATOM 1036 C C . LEU A 1 124 ? 1.781 -14.983 -0.140 1.00 98.25 124 LEU A C 1
ATOM 1038 O O . LEU A 1 124 ? 1.495 -14.456 0.936 1.00 98.25 124 LEU A O 1
ATOM 1042 N N . MET A 1 125 ? 0.876 -15.669 -0.832 1.00 98.06 125 MET A N 1
ATOM 1043 C CA . MET A 1 125 ? -0.490 -15.892 -0.359 1.00 98.06 125 MET A CA 1
ATOM 1044 C C . MET A 1 125 ? -0.516 -16.696 0.945 1.00 98.06 125 MET A C 1
ATOM 1046 O O . MET A 1 125 ? -1.294 -16.394 1.852 1.00 98.06 125 MET A O 1
ATOM 1050 N N . GLY A 1 126 ? 0.370 -17.682 1.081 1.00 97.81 126 GLY A N 1
ATOM 1051 C CA . GLY A 1 126 ? 0.580 -18.450 2.303 1.00 97.81 126 GLY A CA 1
ATOM 1052 C C . GLY A 1 126 ? 1.027 -17.570 3.469 1.00 97.81 126 GLY A C 1
ATOM 1053 O O . GLY A 1 126 ? 0.527 -17.739 4.583 1.00 97.81 126 GLY A O 1
ATOM 1054 N N . PHE A 1 127 ? 1.890 -16.584 3.215 1.00 96.88 127 PHE A N 1
ATOM 1055 C CA . PHE A 1 127 ? 2.291 -15.581 4.202 1.00 96.88 127 PHE A CA 1
ATOM 1056 C C . PHE A 1 127 ? 1.117 -14.694 4.634 1.00 96.88 127 PHE A C 1
ATOM 1058 O O . PHE A 1 127 ? 0.913 -14.484 5.832 1.00 96.88 127 PHE A O 1
ATOM 1065 N N . TYR A 1 128 ? 0.288 -14.236 3.692 1.00 96.75 128 TYR A N 1
ATOM 1066 C CA . TYR A 1 128 ? -0.943 -13.507 4.016 1.00 96.75 128 TYR A CA 1
ATOM 1067 C C . TYR A 1 128 ? -1.874 -14.337 4.910 1.00 96.75 128 TYR A C 1
ATOM 1069 O O . TYR A 1 128 ? -2.291 -13.859 5.963 1.00 96.75 128 TYR A O 1
ATOM 1077 N N . ARG A 1 129 ? -2.145 -15.600 4.551 1.00 95.38 129 ARG A N 1
ATOM 1078 C CA . ARG A 1 129 ? -3.018 -16.497 5.334 1.00 95.38 129 ARG A CA 1
ATOM 1079 C C . ARG A 1 129 ? -2.449 -16.817 6.714 1.00 95.38 129 ARG A C 1
ATOM 1081 O O . ARG A 1 129 ? -3.186 -16.834 7.695 1.00 95.38 129 ARG A O 1
ATOM 1088 N N . SER A 1 130 ? -1.153 -17.110 6.791 1.00 93.88 130 SER A N 1
ATOM 1089 C CA . SER A 1 130 ? -0.543 -17.724 7.978 1.00 93.88 130 SER A CA 1
ATOM 1090 C C . SER A 1 130 ? 0.051 -16.715 8.949 1.00 93.88 130 SER A C 1
ATOM 1092 O O . SER A 1 130 ? 0.218 -17.041 10.123 1.00 93.88 130 SER A O 1
ATOM 1094 N N . ILE A 1 131 ? 0.380 -15.514 8.474 1.00 92.56 131 ILE A N 1
ATOM 1095 C CA . ILE A 1 131 ? 1.008 -14.469 9.281 1.00 92.56 131 ILE A CA 1
ATOM 1096 C C . ILE A 1 131 ? 0.069 -13.274 9.374 1.00 92.56 131 ILE A C 1
ATOM 1098 O O . ILE A 1 131 ? -0.475 -13.036 10.447 1.00 92.56 131 ILE A O 1
ATOM 1102 N N . LEU A 1 132 ? -0.187 -12.569 8.268 1.00 93.25 132 LEU A N 1
ATOM 1103 C CA . LEU A 1 132 ? -0.912 -11.288 8.301 1.00 93.25 132 LEU A CA 1
ATOM 1104 C C . LEU A 1 132 ? -2.367 -11.432 8.768 1.00 93.25 132 LEU A C 1
ATOM 1106 O O . LEU A 1 132 ? -2.809 -10.690 9.639 1.00 93.25 132 LEU A O 1
ATOM 1110 N N . LYS A 1 133 ? -3.093 -12.434 8.267 1.00 93.12 133 LYS A N 1
ATOM 1111 C CA . LYS A 1 133 ? -4.468 -12.710 8.695 1.00 93.12 133 LYS A CA 1
ATOM 1112 C C . LYS A 1 133 ? -4.533 -13.153 10.158 1.00 93.12 133 LYS A C 1
ATOM 1114 O O . LYS A 1 133 ? -5.403 -12.708 10.896 1.00 93.12 133 LYS A O 1
ATOM 1119 N N . ARG A 1 134 ? -3.613 -14.023 10.596 1.00 88.75 134 ARG A N 1
ATOM 1120 C CA . ARG A 1 134 ? -3.645 -14.616 11.949 1.00 88.75 134 ARG A CA 1
ATOM 1121 C C . ARG A 1 134 ? -3.285 -13.637 13.061 1.00 88.75 134 ARG A C 1
ATOM 1123 O O . ARG A 1 134 ? -3.664 -13.887 14.200 1.00 88.75 134 ARG A O 1
ATOM 1130 N N . VAL A 1 135 ? -2.542 -12.571 12.760 1.00 87.12 135 VAL A N 1
ATOM 1131 C CA . VAL A 1 135 ? -2.242 -11.529 13.755 1.00 87.12 135 VAL A CA 1
ATOM 1132 C C . VAL A 1 135 ? -3.412 -10.568 13.970 1.00 87.12 135 VAL A C 1
ATOM 1134 O O . VAL A 1 135 ? -3.433 -9.876 14.988 1.00 87.12 135 VAL A O 1
ATOM 1137 N N . SER A 1 136 ? -4.388 -10.536 13.057 1.00 87.31 136 SER A N 1
ATOM 1138 C CA . SER A 1 136 ? -5.579 -9.707 13.209 1.00 87.31 136 SER A CA 1
ATOM 1139 C C . SER A 1 136 ? -6.577 -10.333 14.182 1.00 87.31 136 SER A C 1
ATOM 1141 O O . SER A 1 136 ? -6.979 -11.489 14.040 1.00 87.31 136 SER A O 1
ATOM 1143 N N . ASN A 1 137 ? -7.042 -9.531 15.140 1.00 86.25 137 ASN A N 1
ATOM 1144 C CA . ASN A 1 137 ? -8.113 -9.909 16.066 1.00 86.25 137 ASN A CA 1
ATOM 1145 C C . ASN A 1 137 ? -9.512 -9.513 15.554 1.00 86.25 137 ASN A C 1
ATOM 1147 O O . ASN A 1 137 ? -10.499 -9.733 16.253 1.00 86.25 137 ASN A O 1
ATOM 1151 N N . SER A 1 138 ? -9.608 -8.898 14.371 1.00 89.56 138 SER A N 1
ATOM 1152 C CA . SER A 1 138 ? -10.861 -8.415 13.791 1.00 89.56 138 SER A CA 1
ATOM 1153 C C . SER A 1 138 ? -11.384 -9.416 12.766 1.00 89.56 138 SER A C 1
ATOM 1155 O O . SER A 1 138 ? -10.720 -9.692 11.768 1.00 89.56 138 SER A O 1
ATOM 1157 N N . GLN A 1 139 ? -12.598 -9.934 12.978 1.00 91.94 139 GLN A N 1
ATOM 1158 C CA . GLN A 1 139 ? -13.235 -10.829 12.007 1.00 91.94 139 GLN A CA 1
ATOM 1159 C C . GLN A 1 139 ? -13.397 -10.143 10.642 1.00 91.94 139 GLN A C 1
ATOM 1161 O O . GLN A 1 139 ? -13.139 -10.759 9.615 1.00 91.94 139 GLN A O 1
ATOM 1166 N N . TYR A 1 140 ? -13.725 -8.848 10.625 1.00 94.31 140 TYR A N 1
ATOM 1167 C CA . TYR A 1 140 ? -13.876 -8.084 9.385 1.00 94.31 140 TYR A CA 1
ATOM 1168 C C . TYR A 1 140 ? -12.563 -7.959 8.599 1.00 94.31 140 TYR A C 1
ATOM 1170 O O . TYR A 1 140 ? -12.564 -8.074 7.375 1.00 94.31 140 TYR A O 1
ATOM 1178 N N . GLU A 1 141 ? -11.429 -7.758 9.278 1.00 94.44 141 GLU A N 1
ATOM 1179 C CA . GLU A 1 141 ? -10.119 -7.749 8.612 1.00 94.44 141 GLU A CA 1
ATOM 1180 C C . GLU A 1 141 ? -9.782 -9.132 8.053 1.00 94.44 141 GLU A C 1
ATOM 1182 O O . GLU A 1 141 ? -9.316 -9.246 6.919 1.00 94.44 141 GLU A O 1
ATOM 1187 N N . GLN A 1 142 ? -10.049 -10.191 8.825 1.00 95.56 142 GLN A N 1
ATOM 1188 C CA . GLN A 1 142 ? -9.847 -11.570 8.385 1.00 95.56 142 GLN A CA 1
ATOM 1189 C C . GLN A 1 142 ? -10.682 -11.909 7.142 1.00 95.56 142 GLN A C 1
ATOM 1191 O O . GLN A 1 142 ? -10.165 -12.537 6.217 1.00 95.56 142 GLN A O 1
ATOM 1196 N N . ASP A 1 143 ? -11.926 -11.440 7.090 1.00 96.75 143 ASP A N 1
ATOM 1197 C CA . ASP A 1 143 ? -12.836 -11.626 5.960 1.00 96.75 143 ASP A CA 1
ATOM 1198 C C . ASP A 1 143 ? -12.397 -10.842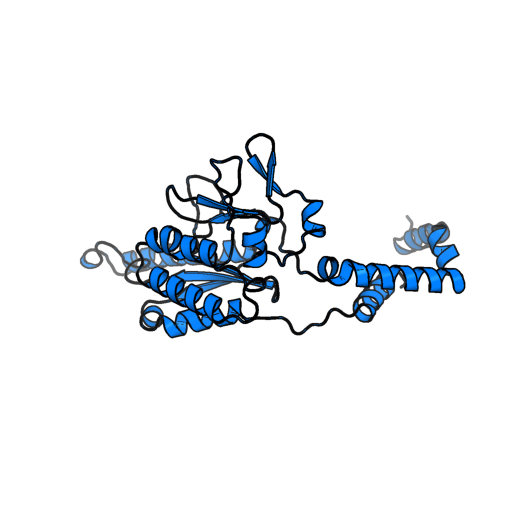 4.709 1.00 96.75 143 ASP A C 1
ATOM 1200 O O . ASP A 1 143 ? -12.603 -11.305 3.582 1.00 96.75 143 ASP A O 1
ATOM 1204 N N . ILE A 1 144 ? -11.777 -9.667 4.884 1.00 97.94 144 ILE A N 1
ATOM 1205 C CA . ILE A 1 144 ? -11.156 -8.899 3.790 1.00 97.94 144 ILE A CA 1
ATOM 1206 C C . ILE A 1 144 ? -9.908 -9.608 3.271 1.00 97.94 144 ILE A C 1
ATOM 1208 O O . ILE A 1 144 ? -9.708 -9.663 2.057 1.00 97.94 144 ILE A O 1
ATOM 1212 N N . PHE A 1 145 ? -9.084 -10.178 4.155 1.00 97.88 145 PHE A N 1
ATOM 1213 C CA . PHE A 1 145 ? -7.933 -10.976 3.736 1.00 97.88 145 PHE A CA 1
ATOM 1214 C C . PHE A 1 145 ? -8.352 -12.153 2.855 1.00 97.88 145 PHE A C 1
ATOM 1216 O O . PHE A 1 145 ? -7.732 -12.365 1.816 1.00 97.88 145 PHE A O 1
ATOM 1223 N N . ASP A 1 146 ? -9.406 -12.886 3.224 1.00 98.12 146 ASP A N 1
ATOM 1224 C CA . ASP A 1 146 ? -9.902 -14.004 2.411 1.00 98.12 146 ASP A CA 1
ATOM 1225 C C . ASP A 1 146 ? -10.331 -13.542 1.017 1.00 98.12 146 ASP A C 1
ATOM 1227 O O . ASP A 1 146 ? -9.866 -14.078 0.013 1.00 98.12 146 ASP A O 1
ATOM 1231 N N . ARG A 1 147 ? -11.116 -12.465 0.941 1.00 98.50 147 ARG A N 1
ATOM 1232 C CA . ARG A 1 147 ? -11.577 -11.907 -0.338 1.00 98.50 147 ARG A CA 1
ATOM 1233 C C . ARG A 1 147 ? -10.443 -11.373 -1.200 1.00 98.50 147 ARG A C 1
ATOM 1235 O O . ARG A 1 147 ? -10.480 -11.516 -2.420 1.00 98.50 147 ARG A O 1
ATOM 1242 N N . TYR A 1 148 ? -9.421 -10.784 -0.585 1.00 98.62 148 TYR A N 1
ATOM 1243 C CA . TYR A 1 148 ? -8.223 -10.352 -1.296 1.00 98.62 148 TYR A CA 1
ATOM 1244 C C . TYR A 1 148 ? -7.458 -11.534 -1.891 1.00 98.62 148 TYR A C 1
ATOM 1246 O O . TYR A 1 148 ? -7.010 -11.471 -3.033 1.00 98.62 148 TYR A O 1
ATOM 1254 N N . LEU A 1 149 ? -7.343 -12.639 -1.159 1.00 98.44 149 LEU A N 1
ATOM 1255 C CA . LEU A 1 149 ? -6.704 -13.846 -1.675 1.00 98.44 149 LEU A CA 1
ATOM 1256 C C . LEU A 1 149 ? -7.518 -14.462 -2.818 1.00 98.44 149 LEU A C 1
ATOM 1258 O O . LEU A 1 149 ? -6.942 -14.809 -3.847 1.00 98.44 149 LEU A O 1
ATOM 1262 N N . ASP A 1 150 ? -8.842 -14.510 -2.690 1.00 98.31 150 ASP A N 1
ATOM 1263 C CA . ASP A 1 150 ? -9.732 -14.967 -3.762 1.00 98.31 150 ASP A CA 1
ATOM 1264 C C . ASP A 1 150 ? -9.671 -14.044 -4.990 1.00 98.31 150 ASP A C 1
ATOM 1266 O O . ASP A 1 150 ? -9.774 -14.499 -6.130 1.00 98.31 150 ASP A O 1
ATOM 1270 N N . TYR A 1 151 ? -9.496 -12.736 -4.787 1.00 98.50 151 TYR A N 1
ATOM 1271 C CA . TYR A 1 151 ? -9.246 -11.770 -5.859 1.00 98.50 151 TYR A CA 1
ATOM 1272 C C . TYR A 1 151 ? -7.952 -12.089 -6.614 1.00 98.50 151 TYR A C 1
ATOM 1274 O O . TYR A 1 151 ? -7.971 -12.182 -7.842 1.00 98.50 151 TYR A O 1
ATOM 1282 N N . LEU A 1 152 ? -6.847 -12.324 -5.899 1.00 98.25 152 LEU A N 1
ATOM 1283 C CA . LEU A 1 152 ? -5.566 -12.665 -6.522 1.00 98.25 152 LEU A CA 1
ATOM 1284 C C . LEU A 1 152 ? -5.642 -13.976 -7.315 1.00 98.25 152 LEU A C 1
ATOM 1286 O O . LEU A 1 152 ? -5.131 -14.031 -8.430 1.00 98.25 152 LEU A O 1
ATOM 1290 N N . GLN A 1 153 ? -6.328 -14.999 -6.791 1.00 97.44 153 GLN A N 1
ATOM 1291 C CA . GLN A 1 153 ? -6.507 -16.286 -7.483 1.00 97.44 153 GLN A CA 1
ATOM 1292 C C . GLN A 1 153 ? -7.293 -16.166 -8.789 1.00 97.44 153 GLN A C 1
ATOM 1294 O O . GLN A 1 153 ? -7.076 -16.941 -9.718 1.00 97.44 153 GLN A O 1
ATOM 1299 N N . ARG A 1 154 ? -8.214 -15.200 -8.868 1.00 97.00 154 ARG A N 1
ATOM 1300 C CA . ARG A 1 154 ? -9.020 -14.939 -10.067 1.00 97.00 154 ARG A CA 1
ATOM 1301 C C . ARG A 1 154 ? -8.342 -13.980 -11.050 1.00 97.00 154 ARG A C 1
ATOM 1303 O O . ARG A 1 154 ? -8.849 -13.820 -12.163 1.00 97.00 154 ARG A O 1
ATOM 1310 N N . SER A 1 155 ? -7.239 -13.330 -10.669 1.00 96.81 155 SER A N 1
ATOM 1311 C CA . SER A 1 155 ? -6.568 -12.361 -11.537 1.00 96.81 155 SER A CA 1
ATOM 1312 C C . SER A 1 155 ? -5.882 -13.052 -12.716 1.00 96.81 155 SER A C 1
ATOM 1314 O O . SER A 1 155 ? -5.104 -13.990 -12.561 1.00 96.81 155 SER A O 1
ATOM 1316 N N . GLN A 1 156 ? -6.134 -12.532 -13.918 1.00 94.44 156 GLN A N 1
ATOM 1317 C CA . GLN A 1 156 ? -5.468 -12.966 -15.152 1.00 94.44 156 GLN A CA 1
ATOM 1318 C C . GLN A 1 156 ? -4.001 -12.518 -15.210 1.00 94.44 156 GLN A C 1
ATOM 1320 O O . GLN A 1 156 ? -3.196 -13.120 -15.915 1.00 94.44 156 GLN A O 1
ATOM 1325 N 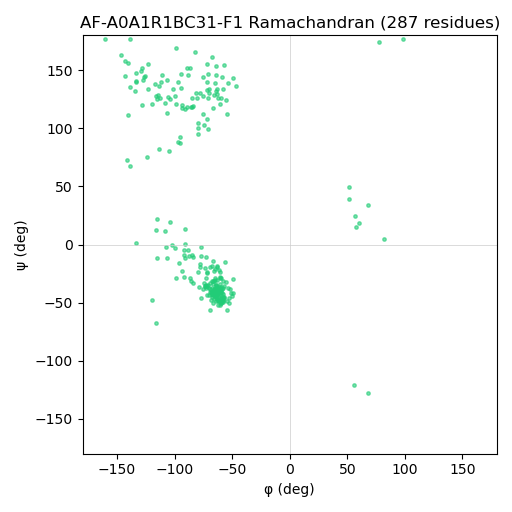N . ASN A 1 157 ? -3.650 -11.448 -14.491 1.00 94.62 157 ASN A N 1
ATOM 1326 C CA . ASN A 1 157 ? -2.296 -10.911 -14.442 1.00 94.62 157 ASN A CA 1
ATOM 1327 C C . ASN A 1 157 ? -1.940 -10.512 -13.008 1.00 94.62 157 ASN A C 1
ATOM 1329 O O . ASN A 1 157 ? -1.774 -9.334 -12.685 1.00 94.62 157 ASN A O 1
ATOM 1333 N N . VAL A 1 158 ? -1.823 -11.531 -12.153 1.00 97.12 158 VAL A N 1
ATOM 1334 C CA . VAL A 1 158 ? -1.624 -11.366 -10.710 1.00 97.12 158 VAL A CA 1
ATOM 1335 C C . VAL A 1 158 ? -0.402 -10.507 -10.369 1.00 97.12 158 VAL A C 1
ATOM 1337 O O . VAL A 1 158 ? -0.441 -9.755 -9.404 1.00 97.12 158 VAL A O 1
ATOM 1340 N N . TYR A 1 159 ? 0.662 -10.549 -11.179 1.00 96.75 159 TYR A N 1
ATOM 1341 C CA . TYR A 1 159 ? 1.889 -9.779 -10.952 1.00 96.75 159 TYR A CA 1
ATOM 1342 C C . TYR A 1 159 ? 1.684 -8.264 -11.052 1.00 96.75 159 TYR A C 1
ATOM 1344 O O . TYR A 1 159 ? 2.396 -7.517 -10.386 1.00 96.75 159 TYR A O 1
ATOM 1352 N N . GLU A 1 160 ? 0.714 -7.808 -11.844 1.00 95.44 160 GLU A N 1
ATOM 1353 C CA . GLU A 1 160 ? 0.383 -6.386 -11.970 1.00 95.44 160 GLU A CA 1
ATOM 1354 C C . GLU A 1 160 ? -0.651 -5.928 -10.937 1.00 95.44 160 GLU A C 1
ATOM 1356 O O . GLU A 1 160 ? -0.953 -4.735 -10.868 1.00 95.44 160 GLU A O 1
ATOM 1361 N N . GLU A 1 161 ? -1.200 -6.834 -10.123 1.00 97.69 161 GLU A N 1
ATOM 1362 C CA . GLU A 1 161 ? -2.175 -6.446 -9.111 1.00 97.69 161 GLU A CA 1
ATOM 1363 C C . GLU A 1 161 ? -1.526 -5.637 -7.986 1.00 97.69 161 GLU A C 1
ATOM 1365 O O . GLU A 1 161 ? -0.466 -6.030 -7.481 1.00 97.69 161 GLU A O 1
ATOM 1370 N N . PRO A 1 162 ? -2.134 -4.510 -7.566 1.00 97.88 162 PRO A N 1
ATOM 1371 C CA . PRO A 1 162 ? -1.680 -3.776 -6.397 1.00 97.88 162 PRO A CA 1
ATOM 1372 C C . PRO A 1 162 ? -1.715 -4.647 -5.141 1.00 97.88 162 PRO A C 1
ATOM 1374 O O . PRO A 1 162 ? -2.621 -5.454 -4.938 1.00 97.88 162 PRO A O 1
ATOM 1377 N N . LEU A 1 163 ? -0.738 -4.434 -4.270 1.00 98.12 163 LEU A N 1
ATOM 1378 C CA . LEU A 1 163 ? -0.662 -5.082 -2.975 1.00 98.12 163 LEU A CA 1
ATOM 1379 C C . LEU A 1 163 ? -1.675 -4.448 -2.010 1.00 98.12 163 LEU A C 1
ATOM 1381 O O . LEU A 1 163 ? -1.651 -3.233 -1.798 1.00 98.12 163 LEU A O 1
ATOM 1385 N N . LEU A 1 164 ? -2.513 -5.266 -1.371 1.00 98.06 164 LEU A N 1
ATOM 1386 C CA . LEU A 1 164 ? -3.303 -4.845 -0.213 1.00 98.06 164 LEU A CA 1
ATOM 1387 C C . LEU A 1 164 ? -2.419 -4.862 1.039 1.00 98.06 164 LEU A C 1
ATOM 1389 O O . LEU A 1 164 ? -2.102 -5.927 1.570 1.00 98.06 164 LEU A O 1
ATOM 1393 N N . ILE A 1 165 ? -1.997 -3.692 1.501 1.00 96.81 165 ILE A N 1
ATOM 1394 C CA . ILE A 1 165 ? -1.050 -3.545 2.611 1.00 96.81 165 ILE A CA 1
ATOM 1395 C C . ILE A 1 165 ? -1.842 -3.386 3.916 1.00 96.81 165 ILE A C 1
ATOM 1397 O O . ILE A 1 165 ? -2.572 -2.403 4.038 1.00 96.81 165 ILE A O 1
ATOM 1401 N N . PRO A 1 166 ? -1.720 -4.297 4.896 1.00 94.62 166 PRO A N 1
ATOM 1402 C CA . PRO A 1 166 ? -2.440 -4.179 6.162 1.00 94.62 166 PRO A CA 1
ATOM 1403 C C . PRO A 1 166 ? -1.684 -3.337 7.193 1.00 94.62 166 PRO A C 1
ATOM 1405 O O . PRO A 1 166 ? -0.460 -3.342 7.208 1.00 94.62 166 PRO A O 1
ATOM 1408 N N . GLU A 1 167 ? -2.387 -2.683 8.114 1.00 91.94 167 GLU A N 1
ATOM 1409 C CA . GLU A 1 167 ? -1.815 -1.982 9.275 1.00 91.94 167 GLU A CA 1
ATOM 1410 C C . GLU A 1 167 ? -0.684 -0.985 8.926 1.00 91.94 167 GLU A C 1
ATOM 1412 O O . GLU A 1 167 ? 0.394 -1.002 9.534 1.00 91.94 167 GLU A O 1
ATOM 1417 N N . LEU A 1 168 ? -0.897 -0.104 7.940 1.00 92.00 168 LEU A N 1
ATOM 1418 C CA . LEU A 1 168 ? 0.110 0.882 7.523 1.00 92.00 168 LEU A CA 1
ATOM 1419 C C . LEU A 1 168 ? 0.443 1.854 8.658 1.00 92.00 168 LEU A C 1
ATOM 1421 O O . LEU A 1 168 ? -0.430 2.560 9.163 1.00 92.00 168 LEU A O 1
ATOM 1425 N N . ARG A 1 169 ? 1.728 1.979 8.992 1.00 90.62 169 ARG A N 1
ATOM 1426 C CA . ARG A 1 169 ? 2.217 2.849 10.066 1.00 90.62 169 ARG A CA 1
ATOM 1427 C C . ARG A 1 169 ? 2.530 4.247 9.554 1.00 90.62 169 ARG A C 1
ATOM 1429 O O . ARG A 1 169 ? 3.456 4.417 8.766 1.00 90.62 169 ARG A O 1
ATOM 1436 N N . TYR A 1 170 ? 1.827 5.253 10.080 1.00 83.50 170 TYR A N 1
ATOM 1437 C CA . TYR A 1 170 ? 2.047 6.659 9.709 1.00 83.50 170 TYR A CA 1
ATOM 1438 C C . TYR A 1 170 ? 3.491 7.127 9.985 1.00 83.50 170 TYR A C 1
ATOM 1440 O O . TYR A 1 170 ? 4.144 7.681 9.108 1.00 83.50 170 TYR A O 1
ATOM 1448 N N . ALA A 1 171 ? 4.017 6.839 11.182 1.00 79.88 171 ALA A N 1
ATOM 1449 C CA . ALA A 1 171 ? 5.358 7.249 11.626 1.00 79.88 171 ALA A CA 1
ATOM 1450 C C . ALA A 1 171 ? 6.464 6.210 11.319 1.00 79.88 171 ALA A C 1
ATOM 1452 O O . ALA A 1 171 ? 7.563 6.261 11.869 1.00 79.88 171 ALA A O 1
ATOM 1453 N N . GLY A 1 172 ? 6.187 5.215 10.471 1.00 84.06 172 GLY A N 1
ATOM 1454 C CA . GLY A 1 172 ? 7.162 4.181 10.124 1.00 84.06 172 GLY A CA 1
ATOM 1455 C C . GLY A 1 172 ? 7.523 3.237 11.284 1.00 84.06 172 GLY A C 1
ATOM 1456 O O . GLY A 1 172 ? 6.646 2.620 11.888 1.00 84.06 172 GLY A O 1
ATOM 1457 N N . LEU A 1 173 ? 8.825 3.073 11.557 1.00 81.00 173 LEU A N 1
ATOM 1458 C CA . LEU A 1 173 ? 9.361 2.104 12.532 1.00 81.00 173 LEU A CA 1
ATOM 1459 C C . LEU A 1 173 ? 9.227 2.518 14.000 1.00 81.00 173 LEU A C 1
ATOM 1461 O O . LEU A 1 173 ? 9.505 1.703 14.879 1.00 81.00 173 LEU A O 1
ATOM 1465 N N . GLU A 1 174 ? 8.846 3.759 14.287 1.00 73.31 174 GLU A N 1
ATOM 1466 C CA . GLU A 1 174 ? 8.828 4.261 15.659 1.00 73.31 174 GLU A CA 1
ATOM 1467 C C . GLU A 1 174 ? 7.927 3.416 16.575 1.00 73.31 174 GLU A C 1
ATOM 1469 O O . GLU A 1 174 ? 6.783 3.102 16.239 1.00 73.31 174 GLU A O 1
ATOM 1474 N N . ASN A 1 175 ? 8.442 3.069 17.764 1.00 55.38 175 ASN A N 1
ATOM 1475 C CA . ASN A 1 175 ? 7.759 2.209 18.744 1.00 55.38 175 ASN A CA 1
ATOM 1476 C C . ASN A 1 175 ? 6.421 2.785 19.226 1.00 55.38 175 ASN A C 1
ATOM 1478 O O . ASN A 1 175 ? 5.521 2.036 19.600 1.00 55.38 175 ASN A O 1
ATOM 1482 N N . LYS A 1 176 ? 6.278 4.113 19.228 1.00 59.31 176 LYS A N 1
ATOM 1483 C CA . LYS A 1 176 ? 5.017 4.777 19.544 1.00 59.31 176 LYS A CA 1
ATOM 1484 C C . LYS A 1 176 ? 4.295 5.074 18.235 1.00 59.31 176 LYS A C 1
ATOM 1486 O O . LYS A 1 176 ? 4.468 6.140 17.658 1.00 59.31 176 LYS A O 1
ATOM 1491 N N . HIS A 1 177 ? 3.510 4.114 17.751 1.00 64.25 177 HIS A N 1
ATOM 1492 C CA . HIS A 1 177 ? 2.733 4.315 16.527 1.00 64.25 177 HIS A CA 1
ATOM 1493 C C . HIS A 1 177 ? 1.766 5.477 16.733 1.00 64.25 177 HIS A C 1
ATOM 1495 O O . HIS A 1 177 ? 0.946 5.445 17.651 1.00 64.25 177 HIS A O 1
ATOM 1501 N N . GLN A 1 178 ? 1.888 6.504 15.894 1.00 73.62 178 GLN A N 1
ATOM 1502 C CA . GLN A 1 178 ? 1.000 7.658 15.939 1.00 73.62 178 GLN A CA 1
ATOM 1503 C C . GLN A 1 178 ? -0.405 7.247 15.4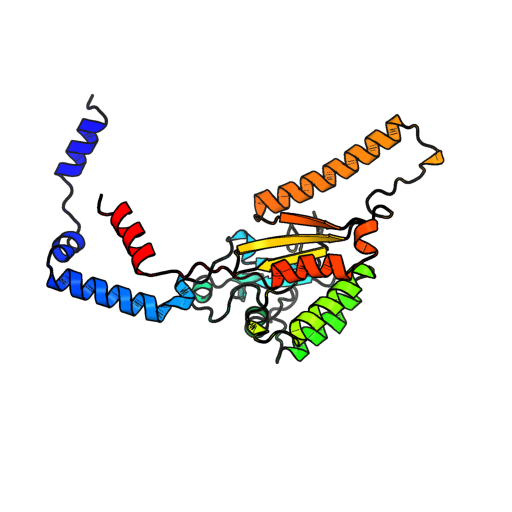79 1.00 73.62 178 GLN A C 1
ATOM 1505 O O . GLN A 1 178 ? -1.356 7.338 16.250 1.00 73.62 178 GLN A O 1
ATOM 1510 N N . TYR A 1 179 ? -0.500 6.693 14.265 1.00 82.75 179 TYR A N 1
ATOM 1511 C CA . TYR A 1 179 ? -1.723 6.148 13.674 1.00 82.75 179 TYR A CA 1
ATOM 1512 C C . TYR A 1 179 ? -1.416 4.903 12.840 1.00 82.75 179 TYR A C 1
ATOM 1514 O O . TYR A 1 179 ? -0.283 4.716 12.377 1.00 82.75 179 TYR A O 1
ATOM 1522 N N . ARG A 1 180 ? -2.443 4.068 12.645 1.00 85.62 180 ARG A N 1
ATOM 1523 C CA . ARG A 1 180 ? -2.432 2.948 11.703 1.00 85.62 180 ARG A CA 1
ATOM 1524 C C . ARG A 1 180 ? -3.716 2.940 10.885 1.00 85.62 180 ARG A C 1
ATOM 1526 O O . ARG A 1 180 ? -4.763 3.221 11.460 1.00 85.62 180 ARG A O 1
ATOM 1533 N N . LEU A 1 181 ? -3.584 2.645 9.595 1.00 90.62 181 LEU A N 1
ATOM 1534 C CA . LEU A 1 181 ? -4.696 2.296 8.707 1.00 90.62 181 LEU A CA 1
ATOM 1535 C C . LEU A 1 181 ? -4.813 0.784 8.660 1.00 90.62 181 LEU A C 1
ATOM 1537 O O . LEU A 1 181 ? -3.789 0.132 8.461 1.00 90.62 181 LEU A O 1
ATOM 1541 N N . ASP A 1 182 ? -6.020 0.241 8.778 1.00 93.50 182 ASP A N 1
ATOM 1542 C CA . ASP A 1 182 ? -6.219 -1.213 8.760 1.00 93.50 182 ASP A CA 1
ATOM 1543 C C . ASP A 1 182 ? -5.801 -1.804 7.418 1.00 93.50 182 ASP A C 1
ATOM 1545 O O . ASP A 1 182 ? -5.109 -2.818 7.385 1.00 93.50 182 ASP A O 1
ATOM 1549 N N . PHE A 1 183 ? -6.110 -1.111 6.318 1.00 96.44 183 PHE A N 1
ATOM 1550 C CA . PHE A 1 183 ? -5.582 -1.442 4.999 1.00 96.44 183 PHE A CA 1
ATOM 1551 C C . PHE A 1 183 ? -5.215 -0.204 4.188 1.00 96.44 183 PHE A C 1
ATOM 1553 O O . PHE A 1 183 ? -5.767 0.878 4.371 1.00 96.44 183 PHE A O 1
ATOM 1560 N N . ILE A 1 184 ? -4.312 -0.366 3.229 1.00 97.00 184 ILE A N 1
ATOM 1561 C CA . ILE A 1 184 ? -4.045 0.622 2.192 1.00 97.00 184 ILE A CA 1
ATOM 1562 C C . ILE A 1 184 ? -3.751 -0.050 0.857 1.00 97.00 184 ILE A C 1
ATOM 1564 O O . ILE A 1 184 ? -3.106 -1.095 0.786 1.00 97.00 184 ILE A O 1
ATOM 1568 N N . ILE A 1 185 ? -4.195 0.605 -0.211 1.00 97.69 185 ILE A N 1
ATOM 1569 C CA . ILE A 1 185 ? -3.804 0.306 -1.580 1.00 97.69 185 ILE A CA 1
ATOM 1570 C C . ILE A 1 185 ? -3.042 1.503 -2.132 1.00 97.69 185 ILE A C 1
ATOM 1572 O O . ILE A 1 185 ? -3.551 2.625 -2.156 1.00 97.69 185 ILE A O 1
ATOM 1576 N N . LEU A 1 186 ? -1.830 1.243 -2.618 1.00 96.31 186 LEU A N 1
ATOM 1577 C CA . LEU A 1 186 ? -1.043 2.195 -3.391 1.00 96.31 186 LEU A CA 1
ATOM 1578 C C . LEU A 1 186 ? -1.086 1.783 -4.865 1.00 96.31 186 LEU A C 1
ATOM 1580 O O . LEU A 1 186 ? -0.167 1.122 -5.337 1.00 96.31 186 LEU A O 1
ATOM 1584 N N . ASN A 1 187 ? -2.164 2.107 -5.588 1.00 95.81 187 ASN A N 1
ATOM 1585 C CA . ASN A 1 187 ? -2.329 1.622 -6.960 1.00 95.81 187 ASN A CA 1
ATOM 1586 C C . ASN A 1 187 ? -1.411 2.405 -7.929 1.00 95.81 187 ASN A C 1
ATOM 1588 O O . ASN A 1 187 ? -1.653 3.594 -8.165 1.00 95.81 187 ASN A O 1
ATOM 1592 N N . PRO A 1 188 ? -0.382 1.769 -8.531 1.00 92.25 188 PRO A N 1
ATOM 1593 C CA . PRO A 1 188 ? 0.551 2.452 -9.430 1.00 92.25 188 PRO A CA 1
ATOM 1594 C C . PRO A 1 188 ? -0.060 2.778 -10.800 1.00 92.25 188 PRO A C 1
ATOM 1596 O O . PRO A 1 188 ? 0.448 3.647 -11.504 1.00 92.25 188 PRO A O 1
ATOM 1599 N N . HIS A 1 189 ? -1.142 2.098 -11.186 1.00 91.88 189 HIS A N 1
ATOM 1600 C CA . HIS A 1 189 ? -1.771 2.215 -12.503 1.00 91.88 189 HIS A CA 1
ATOM 1601 C C . HIS A 1 189 ? -2.738 3.384 -12.584 1.00 91.88 189 HIS A C 1
ATOM 1603 O O . HIS A 1 189 ? -2.900 3.981 -13.643 1.00 91.88 189 HIS A O 1
ATOM 1609 N N . SER A 1 190 ? -3.409 3.690 -11.477 1.00 91.44 190 SER A N 1
ATOM 1610 C CA . SER A 1 190 ? -4.354 4.804 -11.379 1.00 91.44 190 SER A CA 1
ATOM 1611 C C . SER A 1 190 ? -3.817 5.982 -10.582 1.00 91.44 190 SER A C 1
ATOM 1613 O O . SER A 1 190 ? -4.424 7.049 -10.591 1.00 91.44 190 SER A O 1
ATOM 1615 N N . THR A 1 191 ? -2.694 5.802 -9.877 1.00 87.81 191 THR A N 1
ATOM 1616 C CA . THR A 1 191 ? -2.152 6.748 -8.887 1.00 87.81 191 THR A CA 1
ATOM 1617 C C . THR A 1 191 ? -3.113 7.080 -7.746 1.00 87.81 191 THR A C 1
ATOM 1619 O O . THR A 1 191 ? -2.890 8.030 -6.998 1.00 87.81 191 THR A O 1
ATOM 1622 N N . LYS A 1 192 ? -4.174 6.281 -7.573 1.00 91.88 192 LYS A N 1
ATOM 1623 C CA . LYS A 1 192 ? -5.090 6.416 -6.444 1.00 91.88 192 LYS A CA 1
ATOM 1624 C C . LYS A 1 192 ? -4.541 5.671 -5.241 1.00 91.88 192 LYS A C 1
ATOM 1626 O O . LYS A 1 192 ? -4.381 4.449 -5.265 1.00 91.88 192 LYS A O 1
ATOM 1631 N N . TYR A 1 193 ? -4.288 6.427 -4.180 1.00 95.00 193 TYR A N 1
ATOM 1632 C CA . TYR A 1 193 ? -3.843 5.906 -2.896 1.00 95.00 193 TYR A CA 1
ATOM 1633 C C . TYR A 1 193 ? -4.998 5.989 -1.908 1.00 95.00 193 TYR A C 1
ATOM 1635 O O . TYR A 1 193 ? -5.459 7.082 -1.567 1.00 95.00 193 TYR A O 1
ATOM 1643 N N . VAL A 1 194 ? -5.500 4.828 -1.493 1.00 97.12 194 VAL A N 1
ATOM 1644 C CA . VAL A 1 194 ? -6.706 4.734 -0.668 1.00 97.12 194 VAL A CA 1
ATOM 1645 C C . VAL A 1 194 ? -6.429 3.872 0.550 1.00 97.12 194 VAL A C 1
ATOM 1647 O O . VAL A 1 194 ? -6.050 2.710 0.421 1.00 97.12 194 VAL A O 1
ATOM 1650 N N . GLY A 1 195 ? -6.599 4.465 1.727 1.00 96.38 195 GLY A N 1
ATOM 1651 C CA . GLY A 1 195 ? -6.581 3.786 3.014 1.00 96.38 195 GLY A CA 1
ATOM 1652 C C . GLY A 1 195 ? -7.992 3.405 3.449 1.00 96.38 195 GLY A C 1
ATOM 1653 O O . GLY A 1 195 ? -8.945 4.134 3.172 1.00 96.38 195 GLY A O 1
ATOM 1654 N N . TYR A 1 196 ? -8.123 2.290 4.152 1.00 95.62 196 TYR A N 1
ATOM 1655 C CA . TYR A 1 196 ? -9.380 1.786 4.681 1.00 95.62 196 TYR A CA 1
ATOM 1656 C C . TYR A 1 196 ? -9.269 1.604 6.190 1.00 95.62 196 TYR A C 1
ATOM 1658 O O . TYR A 1 196 ? -8.292 1.046 6.687 1.00 95.62 196 TYR A O 1
ATOM 1666 N N . GLU A 1 197 ? -10.290 2.081 6.889 1.00 92.81 197 GLU A N 1
ATOM 1667 C CA . GLU A 1 197 ? -10.482 1.917 8.325 1.00 92.81 197 GLU A CA 1
ATOM 1668 C C . GLU A 1 197 ? -11.747 1.098 8.555 1.00 92.81 197 GLU A C 1
ATOM 1670 O O . GLU A 1 197 ? -12.828 1.426 8.058 1.00 92.81 197 GLU A O 1
ATOM 1675 N N . ILE A 1 198 ? -11.615 0.047 9.338 1.00 89.69 198 ILE A N 1
ATOM 1676 C CA . ILE A 1 198 ? -12.694 -0.766 9.860 1.00 89.69 198 ILE A CA 1
ATOM 1677 C C . ILE A 1 198 ? -12.973 -0.200 11.239 1.00 89.69 198 ILE A C 1
ATOM 1679 O O . ILE A 1 198 ? -12.330 -0.553 12.222 1.00 89.69 198 ILE A O 1
ATOM 1683 N N . SER A 1 199 ? -13.921 0.732 11.310 1.00 75.69 199 SER A N 1
ATOM 1684 C CA . SER A 1 199 ? -14.223 1.437 12.553 1.00 75.69 199 SER A CA 1
ATOM 1685 C C . SER A 1 199 ? -15.614 1.080 13.054 1.00 75.69 199 SER A C 1
ATOM 1687 O O . SER A 1 199 ? -16.553 1.862 12.863 1.00 75.69 199 SER A O 1
ATOM 1689 N N . PRO A 1 200 ? -15.768 -0.062 13.749 1.00 68.62 200 PRO A N 1
ATOM 1690 C CA . PRO A 1 200 ? -17.040 -0.374 14.352 1.00 68.62 200 PRO A CA 1
ATOM 1691 C C . PRO A 1 200 ? -17.381 0.686 15.408 1.00 68.62 200 PRO A C 1
ATOM 1693 O O . PRO A 1 200 ? -16.541 1.004 16.269 1.00 68.62 200 PRO A O 1
ATOM 1696 N N . HIS A 1 201 ? -18.588 1.264 15.357 1.00 63.47 201 HIS A N 1
ATOM 1697 C CA . HIS A 1 201 ? -19.017 2.335 16.269 1.00 63.47 201 HIS A CA 1
ATOM 1698 C C . HIS A 1 201 ? -18.972 1.842 17.718 1.00 63.47 201 HIS A C 1
ATOM 1700 O O . HIS A 1 201 ? -18.526 2.570 18.611 1.00 63.47 201 HIS A O 1
ATOM 1706 N N . SER A 1 202 ? -19.324 0.569 17.928 1.00 55.44 202 SER A N 1
ATOM 1707 C CA . SER A 1 202 ? -19.245 -0.140 19.210 1.00 55.44 202 SER A CA 1
ATOM 1708 C C . SER A 1 202 ? -17.852 -0.164 19.852 1.00 55.44 202 SER A C 1
ATOM 1710 O O . SER A 1 202 ? -17.746 -0.461 21.039 1.00 55.44 202 SER A O 1
ATOM 1712 N N . THR A 1 203 ? -16.791 0.155 19.108 1.00 60.25 203 THR A N 1
ATOM 1713 C CA . THR A 1 203 ? -15.392 0.119 19.576 1.00 60.25 203 THR A CA 1
ATOM 1714 C C . THR A 1 203 ? -14.717 1.485 19.504 1.00 60.25 203 THR A C 1
ATOM 1716 O O . THR A 1 203 ? -14.143 1.936 20.495 1.00 60.25 203 THR A O 1
ATOM 1719 N N . HIS A 1 204 ? -14.826 2.201 18.382 1.00 63.94 204 HIS A N 1
ATOM 1720 C CA . HIS A 1 204 ? -14.149 3.496 18.216 1.00 63.94 204 HIS A CA 1
ATOM 1721 C C . HIS A 1 204 ? -14.891 4.630 18.935 1.00 63.94 204 HIS A C 1
ATOM 1723 O O . HIS A 1 204 ? -14.282 5.503 19.567 1.00 63.94 204 HIS A O 1
ATOM 1729 N N . MET A 1 205 ? -16.224 4.579 18.928 1.00 68.06 205 MET A N 1
ATOM 1730 C CA . MET A 1 205 ? -17.075 5.630 19.486 1.00 68.06 205 MET A CA 1
ATOM 1731 C C . MET A 1 205 ? -17.665 5.289 20.854 1.00 68.06 205 MET A C 1
ATOM 1733 O O . MET A 1 205 ? -18.278 6.149 21.481 1.00 68.06 205 MET A O 1
ATOM 1737 N N . ALA A 1 206 ? -17.367 4.101 21.385 1.00 68.19 206 ALA A N 1
ATOM 1738 C CA . ALA A 1 206 ? -17.799 3.669 22.708 1.00 68.19 206 ALA A CA 1
ATOM 1739 C C . ALA A 1 206 ? -17.369 4.656 23.803 1.00 68.19 206 ALA A C 1
ATOM 1741 O O . ALA A 1 206 ? -16.184 4.970 23.945 1.00 68.19 206 ALA A O 1
ATOM 1742 N N . ILE A 1 207 ? -18.317 5.151 24.594 1.00 70.06 207 ILE A N 1
ATOM 1743 C CA . ILE A 1 207 ? -18.029 5.977 25.768 1.00 70.06 207 ILE A CA 1
ATOM 1744 C C . ILE A 1 207 ? -18.222 5.116 27.013 1.00 70.06 207 ILE A C 1
ATOM 1746 O O . ILE A 1 207 ? -19.280 4.531 27.225 1.00 70.06 207 ILE A O 1
ATOM 1750 N N . SER A 1 208 ? -17.197 5.035 27.859 1.00 74.44 208 SER A N 1
ATOM 1751 C CA . SER A 1 208 ? -17.304 4.345 29.143 1.00 74.44 208 SER A CA 1
ATOM 1752 C C . SER A 1 208 ? -18.171 5.152 30.113 1.00 74.44 208 SER A C 1
ATOM 1754 O O . SER A 1 208 ? -18.055 6.380 30.187 1.00 74.44 208 SER A O 1
ATOM 1756 N N . GLY A 1 209 ? -19.023 4.467 30.882 1.00 77.06 209 GLY A N 1
ATOM 1757 C CA . GLY A 1 209 ? -19.838 5.098 31.926 1.00 77.06 209 GLY A CA 1
ATOM 1758 C C . GLY A 1 209 ? -20.917 6.050 31.396 1.00 77.06 209 GLY A C 1
ATOM 1759 O O . GLY A 1 209 ? -21.205 7.048 32.049 1.00 77.06 209 GLY A O 1
ATOM 1760 N N . ILE A 1 210 ? -21.505 5.763 30.225 1.00 73.12 210 ILE A N 1
ATOM 1761 C CA . ILE A 1 210 ? -22.573 6.580 29.607 1.00 73.12 210 ILE A CA 1
ATOM 1762 C C . ILE A 1 210 ? -23.697 6.912 30.595 1.00 73.12 210 ILE A C 1
ATOM 1764 O O . ILE A 1 210 ? -24.144 8.052 30.649 1.00 73.12 210 ILE A O 1
ATOM 1768 N N . THR A 1 211 ? -24.106 5.949 31.423 1.00 73.94 211 THR A N 1
ATOM 1769 C CA . THR A 1 211 ? -25.201 6.109 32.394 1.00 73.94 211 THR A CA 1
ATOM 1770 C C . THR A 1 211 ? -24.899 7.103 33.519 1.00 73.94 211 THR A C 1
ATOM 1772 O O . THR A 1 211 ? -25.815 7.522 34.218 1.00 73.94 211 THR A O 1
ATOM 1775 N N . GLN A 1 212 ? -23.635 7.494 33.697 1.00 79.19 212 GLN A N 1
ATOM 1776 C CA . GLN A 1 212 ? -23.171 8.393 34.758 1.00 79.19 212 GLN A CA 1
ATOM 1777 C C . GLN A 1 212 ? -22.803 9.792 34.233 1.00 79.19 212 GLN A C 1
ATOM 1779 O O . GLN A 1 212 ? -22.405 10.656 35.015 1.00 79.19 212 GLN A O 1
ATOM 1784 N N . LYS A 1 213 ? -22.900 10.034 32.918 1.00 83.06 213 LYS A N 1
ATOM 1785 C CA . LYS A 1 213 ? -22.461 11.281 32.274 1.00 83.06 213 LYS A CA 1
ATOM 1786 C C . LYS A 1 213 ? -23.647 12.143 31.863 1.00 83.06 213 LYS A C 1
ATOM 1788 O O . LYS A 1 213 ? -24.656 11.652 31.369 1.00 83.06 213 LYS A O 1
ATOM 1793 N N . THR A 1 214 ? -23.504 13.458 32.017 1.00 85.62 214 THR A N 1
ATOM 1794 C CA . THR A 1 214 ? -24.467 14.411 31.454 1.00 85.62 214 THR A CA 1
ATOM 1795 C C . THR A 1 214 ? -24.324 14.476 29.934 1.00 85.62 214 THR A C 1
ATOM 1797 O O . THR A 1 214 ? -23.241 14.237 29.392 1.00 85.62 214 THR A O 1
ATOM 1800 N N . GLN A 1 215 ? -25.394 14.875 29.240 1.00 83.19 215 GLN A N 1
ATOM 1801 C CA . GLN A 1 215 ? -25.382 15.042 27.783 1.00 83.19 215 GLN A CA 1
ATOM 1802 C C . GLN A 1 215 ? -24.242 15.960 27.309 1.00 83.19 215 GLN A C 1
ATOM 1804 O O . GLN A 1 215 ? -23.604 15.692 26.295 1.00 83.19 215 GLN A O 1
ATOM 1809 N N . THR A 1 216 ? -23.934 17.018 28.065 1.00 86.62 216 THR A N 1
ATOM 1810 C CA . THR A 1 216 ? -22.849 17.958 27.748 1.00 86.62 216 THR A CA 1
ATOM 1811 C C . THR A 1 216 ? -21.474 17.293 27.790 1.00 86.62 216 THR A C 1
ATOM 1813 O O . THR A 1 216 ? -20.652 17.520 26.902 1.00 86.62 216 THR A O 1
ATOM 1816 N N . ILE A 1 217 ? -21.217 16.456 28.801 1.00 85.00 217 ILE A N 1
ATOM 1817 C CA . ILE A 1 217 ? -19.951 15.719 28.929 1.00 85.00 217 ILE A CA 1
ATOM 1818 C C . ILE A 1 217 ? -19.841 14.686 27.807 1.00 85.00 217 ILE A C 1
ATOM 1820 O O . ILE A 1 217 ? -18.800 14.592 27.159 1.00 85.00 217 ILE A O 1
ATOM 1824 N N . LEU A 1 218 ? -20.933 13.973 27.529 1.00 84.25 218 LEU A N 1
ATOM 1825 C CA . LEU A 1 218 ? -20.997 12.980 26.463 1.00 84.25 218 LEU A CA 1
ATOM 1826 C C . LEU A 1 218 ? -20.718 13.603 25.085 1.00 84.25 218 LEU A C 1
ATOM 1828 O O . LEU A 1 218 ? -19.840 13.135 24.365 1.00 84.25 218 LEU A O 1
ATOM 1832 N N . ASN A 1 219 ? -21.375 14.719 24.758 1.00 83.62 219 ASN A N 1
ATOM 1833 C CA . ASN A 1 219 ? -21.150 15.446 23.504 1.00 83.62 219 ASN A CA 1
ATOM 1834 C C . ASN A 1 219 ? -19.705 15.946 23.375 1.00 83.62 219 ASN A C 1
ATOM 1836 O O . ASN A 1 219 ? -19.124 15.895 22.290 1.00 83.62 219 ASN A O 1
ATOM 1840 N N . LYS A 1 220 ? -19.102 16.409 24.478 1.00 87.25 220 LYS A N 1
ATOM 1841 C CA . LYS A 1 220 ? -17.704 16.855 24.490 1.00 87.25 220 LYS A CA 1
ATOM 1842 C C . LYS A 1 220 ? -16.742 15.700 24.204 1.00 87.25 220 LYS A C 1
ATOM 1844 O O . LYS A 1 220 ? -15.815 15.867 23.416 1.00 87.25 220 LYS A O 1
ATOM 1849 N N . GLU A 1 221 ? -16.958 14.533 24.805 1.00 85.25 221 GLU A N 1
ATOM 1850 C CA . GLU A 1 221 ? -16.125 13.350 24.561 1.00 85.25 221 GLU A CA 1
ATOM 1851 C C . GLU A 1 221 ? -16.269 12.813 23.133 1.00 85.25 221 GLU A C 1
ATOM 1853 O O . GLU A 1 221 ? -15.256 12.512 22.497 1.00 85.25 221 GLU A O 1
ATOM 1858 N N . LEU A 1 222 ? -17.496 12.754 22.603 1.00 84.88 222 LEU A N 1
ATOM 1859 C CA . LEU A 1 222 ? -17.741 12.386 21.205 1.00 84.88 222 LEU A CA 1
ATOM 1860 C C . LEU A 1 222 ? -17.029 13.344 20.246 1.00 84.88 222 LEU A C 1
ATOM 1862 O O . LEU A 1 222 ? -16.331 12.893 19.341 1.00 84.88 222 LEU A O 1
ATOM 1866 N N . SER A 1 223 ? -17.140 14.654 20.485 1.00 84.88 223 SER A N 1
ATOM 1867 C CA . SER A 1 223 ? -16.481 15.684 19.675 1.00 84.88 223 SER A CA 1
ATOM 1868 C C . SER A 1 223 ? -14.955 15.543 19.688 1.00 84.88 223 SER A C 1
ATOM 1870 O O . SER A 1 223 ? -14.315 15.597 18.639 1.00 84.88 223 SER A O 1
ATOM 1872 N N . LEU A 1 224 ? -14.354 15.273 20.853 1.00 87.06 224 LEU A N 1
ATOM 1873 C CA . LEU A 1 224 ? -12.91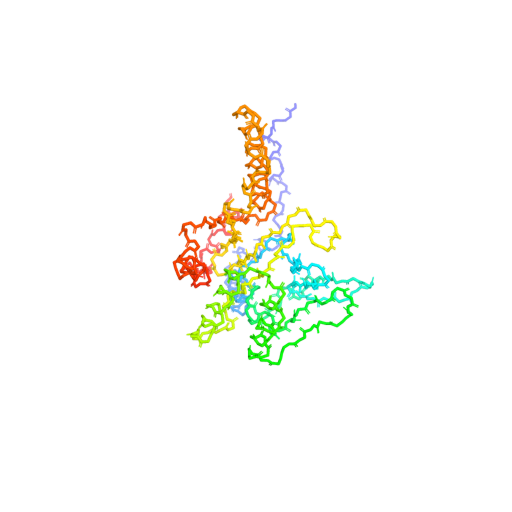0 15.050 20.964 1.00 87.06 224 LEU A CA 1
ATOM 1874 C C . LEU A 1 224 ? -12.446 13.806 20.200 1.00 87.06 224 LEU A C 1
ATOM 1876 O O . LEU A 1 224 ? -11.392 13.843 19.565 1.00 87.06 224 LEU A O 1
ATOM 188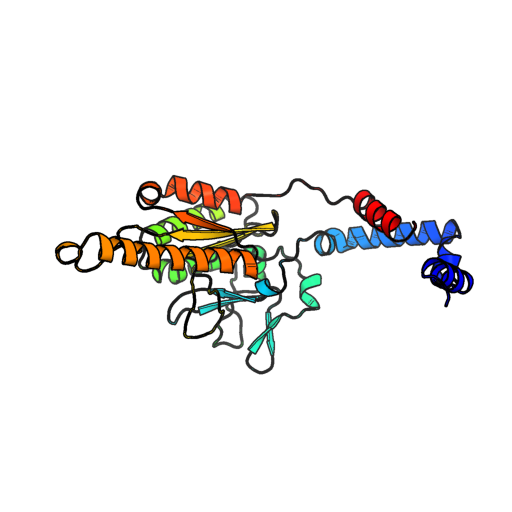0 N N . LYS A 1 225 ? -13.207 12.709 20.260 1.00 84.94 225 LYS A N 1
ATOM 1881 C CA . LYS A 1 225 ? -12.902 11.495 19.494 1.00 84.94 225 LYS A CA 1
ATOM 1882 C C . LYS A 1 225 ? -13.040 11.733 17.991 1.00 84.94 225 LYS A C 1
ATOM 1884 O O . LYS A 1 225 ? -12.116 11.415 17.252 1.00 84.94 225 LYS A O 1
ATOM 1889 N N . TRP A 1 226 ? -14.130 12.367 17.563 1.00 84.75 226 TRP A N 1
ATOM 1890 C CA . TRP A 1 226 ? -14.345 12.731 16.163 1.00 84.75 226 TRP A CA 1
ATOM 1891 C C . TRP A 1 226 ? -13.211 13.606 15.620 1.00 84.75 226 TRP A C 1
ATOM 1893 O O . TRP A 1 226 ? -12.671 13.337 14.551 1.00 84.75 226 TRP A O 1
ATOM 1903 N N . ASN A 1 227 ? -12.784 14.613 16.387 1.00 87.31 227 ASN A N 1
ATOM 1904 C CA . ASN A 1 227 ? -11.689 15.488 15.984 1.00 87.31 227 ASN A CA 1
ATOM 1905 C C . ASN A 1 227 ? -10.370 14.719 15.786 1.00 87.31 227 ASN A C 1
ATOM 1907 O O . ASN A 1 227 ? -9.651 14.972 14.825 1.00 87.31 227 ASN A O 1
ATOM 1911 N N . LYS A 1 228 ? -10.063 13.737 16.646 1.00 86.81 228 LYS A N 1
ATOM 1912 C CA . LYS A 1 228 ? -8.875 12.882 16.475 1.00 86.81 228 LYS A CA 1
ATOM 1913 C C . LYS A 1 228 ? -8.919 12.083 15.170 1.00 86.81 228 LYS A C 1
ATOM 1915 O O . LYS A 1 228 ? -7.913 12.052 14.465 1.00 86.81 228 LYS A O 1
ATOM 1920 N N . GLU A 1 229 ? -10.064 11.489 14.835 1.00 85.06 229 GLU A N 1
ATOM 1921 C CA . GLU A 1 229 ? -10.235 10.752 13.573 1.00 85.06 229 GLU A CA 1
ATOM 1922 C C . GLU A 1 229 ? -10.093 11.673 12.350 1.00 85.06 229 GLU A C 1
ATOM 1924 O O . GLU A 1 229 ? -9.443 11.319 11.365 1.00 85.06 229 GLU A O 1
AT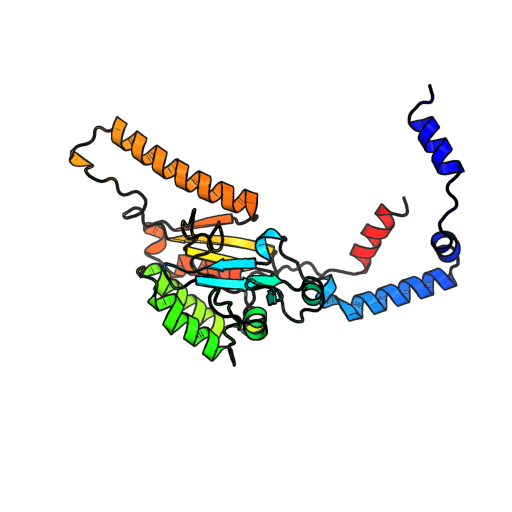OM 1929 N N . MET A 1 230 ? -10.629 12.897 12.424 1.00 88.88 230 MET A N 1
ATOM 1930 C CA . MET A 1 230 ? -10.493 13.882 11.344 1.00 88.88 230 MET A CA 1
ATOM 1931 C C . MET A 1 230 ? -9.052 14.365 11.165 1.00 88.88 230 MET A C 1
ATOM 1933 O O . MET A 1 230 ? -8.591 14.480 10.031 1.00 88.88 230 MET A O 1
ATOM 1937 N N . ILE A 1 231 ? -8.322 14.605 12.258 1.00 89.38 231 ILE A N 1
ATOM 1938 C CA . ILE A 1 231 ? -6.896 14.959 12.206 1.00 89.38 231 ILE A CA 1
ATOM 1939 C C . ILE A 1 231 ? -6.106 13.842 11.522 1.00 89.38 231 ILE A C 1
ATOM 1941 O O . ILE A 1 231 ? -5.406 14.113 10.552 1.00 89.38 231 ILE A O 1
ATOM 1945 N N . LYS A 1 232 ? -6.289 12.586 11.952 1.00 88.69 232 LYS A N 1
ATOM 1946 C CA . LYS A 1 232 ? -5.646 11.414 11.339 1.00 88.69 232 LYS A CA 1
ATOM 1947 C C . LYS A 1 232 ? -5.898 11.361 9.829 1.00 88.69 232 LYS A C 1
ATOM 1949 O O . LYS A 1 232 ? -4.955 11.246 9.049 1.00 88.69 232 LYS A O 1
ATOM 1954 N N . ARG A 1 233 ? -7.159 11.485 9.402 1.00 87.69 233 ARG A N 1
ATOM 1955 C CA . ARG A 1 233 ? -7.538 11.509 7.979 1.00 87.69 233 ARG A CA 1
ATOM 1956 C C . ARG A 1 233 ? -6.850 12.639 7.211 1.00 87.69 233 ARG A C 1
ATOM 1958 O O . ARG A 1 233 ? -6.311 12.399 6.132 1.00 87.69 233 ARG A O 1
ATOM 1965 N N . ASN A 1 234 ? -6.870 13.851 7.757 1.00 89.38 234 ASN A N 1
ATOM 1966 C CA . ASN A 1 234 ? -6.267 15.014 7.113 1.00 89.38 234 ASN A CA 1
ATOM 1967 C C . ASN A 1 234 ? -4.748 14.867 6.991 1.00 89.38 234 ASN A C 1
ATOM 1969 O O . ASN A 1 234 ? -4.202 15.210 5.950 1.00 89.38 234 ASN A O 1
ATOM 1973 N N . GLU A 1 235 ? -4.086 14.310 8.006 1.00 89.69 235 GLU A N 1
ATOM 1974 C CA . GLU A 1 235 ? -2.643 14.066 8.001 1.00 89.69 235 GLU A CA 1
ATOM 1975 C C . GLU A 1 235 ? -2.227 13.019 6.957 1.00 89.69 235 GLU A C 1
ATOM 1977 O O . GLU A 1 235 ? -1.269 13.238 6.214 1.00 89.69 235 GLU A O 1
ATOM 1982 N N . TYR A 1 236 ? -2.964 11.908 6.824 1.00 87.94 236 TYR A N 1
ATOM 1983 C CA . TYR A 1 236 ? -2.711 10.933 5.752 1.00 87.94 236 TYR A CA 1
ATOM 1984 C C . TYR A 1 236 ? -2.869 11.557 4.361 1.00 87.94 236 TYR A C 1
ATOM 1986 O O . TYR A 1 236 ? -2.052 11.306 3.469 1.00 87.94 236 TYR A O 1
ATOM 1994 N N . PHE A 1 237 ? -3.883 12.402 4.180 1.00 88.69 237 PHE A N 1
ATOM 1995 C CA . PHE A 1 237 ? -4.083 13.102 2.920 1.00 88.69 237 PHE A CA 1
ATOM 1996 C C . PHE A 1 237 ? -2.981 14.134 2.653 1.00 88.69 237 PHE A C 1
ATOM 1998 O O . PHE A 1 237 ? -2.409 14.141 1.568 1.00 88.69 237 PHE A O 1
ATOM 2005 N N . SER A 1 238 ? -2.628 14.977 3.625 1.00 87.00 238 SER A N 1
ATOM 2006 C CA . SER A 1 238 ? -1.644 16.042 3.410 1.00 87.00 238 SER A CA 1
ATOM 2007 C C . SER A 1 238 ? -0.220 15.519 3.232 1.00 87.00 238 SER A C 1
ATOM 2009 O O . SER A 1 238 ? 0.531 16.068 2.433 1.00 87.00 238 SER A O 1
ATOM 2011 N N . SER A 1 239 ? 0.161 14.469 3.965 1.00 85.06 239 SER A N 1
ATOM 2012 C CA . SER A 1 239 ? 1.536 13.944 3.967 1.00 85.06 239 SER A CA 1
ATOM 2013 C C . SER A 1 239 ? 1.794 12.924 2.859 1.00 85.06 239 SER A C 1
ATOM 2015 O O . SER A 1 239 ? 2.928 12.780 2.394 1.00 85.06 239 SER A O 1
ATOM 2017 N N . PHE A 1 240 ? 0.753 12.195 2.449 1.00 85.00 240 PHE A N 1
ATOM 2018 C CA . PHE A 1 240 ? 0.885 11.069 1.528 1.00 85.00 240 PHE A CA 1
ATOM 2019 C C . PHE A 1 240 ? -0.141 11.068 0.388 1.00 85.00 240 PHE A C 1
ATOM 2021 O O . PHE A 1 240 ? -0.154 10.135 -0.414 1.00 85.00 240 PHE A O 1
ATOM 2028 N N . GLY A 1 241 ? -1.030 12.055 0.279 1.00 89.12 241 GLY A N 1
ATOM 2029 C CA . GLY A 1 241 ? -2.102 12.028 -0.723 1.00 89.12 241 GLY A CA 1
ATOM 2030 C C . GLY A 1 241 ? -3.045 10.829 -0.569 1.00 89.12 241 GLY A C 1
ATOM 2031 O O . GLY A 1 241 ? -3.732 10.465 -1.522 1.00 89.12 241 GLY A O 1
ATOM 2032 N N . ILE A 1 242 ? -3.061 10.182 0.604 1.00 92.75 242 ILE A N 1
ATOM 2033 C CA . ILE A 1 242 ? -3.875 8.994 0.857 1.00 92.75 242 ILE A CA 1
ATOM 2034 C C . ILE A 1 242 ? -5.278 9.450 1.240 1.00 92.75 242 ILE A C 1
ATOM 2036 O O . ILE A 1 242 ? -5.477 10.114 2.256 1.00 92.75 242 ILE A O 1
ATOM 2040 N N . THR A 1 243 ? -6.268 9.059 0.442 1.00 94.12 243 THR A N 1
ATOM 2041 C CA . THR A 1 243 ? -7.679 9.237 0.801 1.00 94.12 243 THR A CA 1
ATOM 2042 C C . THR A 1 243 ? -8.101 8.117 1.739 1.00 94.12 243 THR A C 1
ATOM 2044 O O . THR A 1 243 ? -7.880 6.954 1.420 1.00 94.12 243 THR A O 1
ATOM 2047 N N . THR A 1 244 ? -8.732 8.429 2.871 1.00 92.75 244 THR A N 1
ATOM 2048 C CA . THR A 1 244 ? -9.219 7.398 3.799 1.00 92.75 244 THR A CA 1
ATOM 2049 C C . THR A 1 244 ? -10.724 7.167 3.668 1.00 92.75 244 THR A C 1
ATOM 2051 O O . THR A 1 244 ? -11.523 8.110 3.611 1.00 92.75 244 THR A O 1
ATOM 2054 N N . ILE A 1 245 ? -11.113 5.895 3.616 1.00 93.75 245 ILE A N 1
ATOM 2055 C CA . ILE A 1 245 ? -12.496 5.420 3.647 1.00 93.75 245 ILE A CA 1
ATOM 2056 C C . ILE A 1 245 ? -12.695 4.675 4.961 1.00 93.75 245 ILE A C 1
ATOM 2058 O O . ILE A 1 245 ? -11.950 3.753 5.272 1.00 93.75 245 ILE A O 1
ATOM 2062 N N . THR A 1 246 ? -13.711 5.061 5.722 1.00 92.12 246 THR A N 1
ATOM 2063 C CA . THR A 1 246 ? -14.060 4.399 6.980 1.00 92.12 246 THR A CA 1
ATOM 2064 C C . THR A 1 246 ? -15.351 3.622 6.786 1.00 92.12 246 THR A C 1
ATOM 2066 O O . THR A 1 246 ? -16.363 4.218 6.416 1.00 92.12 246 THR A O 1
ATOM 2069 N N . PHE A 1 247 ? -15.316 2.314 7.027 1.00 92.75 247 PHE A N 1
ATOM 2070 C CA . PHE A 1 247 ? -16.502 1.467 7.018 1.00 92.75 247 PHE A CA 1
ATOM 2071 C C . PHE A 1 247 ? -17.193 1.515 8.380 1.00 92.75 247 PHE A C 1
ATOM 2073 O O . PHE A 1 247 ? -16.566 1.274 9.414 1.00 92.75 247 PHE A O 1
ATOM 2080 N N . THR A 1 248 ? -18.484 1.843 8.370 1.00 89.75 248 THR A N 1
ATOM 2081 C CA . THR A 1 248 ? -19.335 1.860 9.568 1.00 89.75 248 THR A CA 1
ATOM 2082 C C . THR A 1 248 ? -19.851 0.461 9.908 1.00 89.75 248 THR A C 1
ATOM 2084 O O . THR A 1 248 ? -19.832 -0.429 9.061 1.00 89.75 248 THR A O 1
ATOM 2087 N N . ASP A 1 249 ? -20.387 0.274 11.121 1.00 86.62 249 ASP A N 1
ATOM 2088 C CA . ASP A 1 249 ? -21.015 -0.994 11.547 1.00 86.62 249 ASP A CA 1
ATOM 2089 C C . ASP A 1 249 ? -22.043 -1.526 10.544 1.00 86.62 249 ASP A C 1
ATOM 2091 O O . ASP A 1 249 ? -22.058 -2.711 10.219 1.00 86.62 249 ASP A O 1
ATOM 2095 N N . GLU A 1 250 ? -22.895 -0.639 10.029 1.00 89.12 250 GLU A N 1
ATOM 2096 C CA . GLU A 1 250 ? -23.930 -1.002 9.064 1.00 89.12 250 GLU A CA 1
ATOM 2097 C C . GLU A 1 250 ? -23.318 -1.534 7.765 1.00 89.12 250 GLU A C 1
ATOM 2099 O O . GLU A 1 250 ? -23.761 -2.556 7.246 1.00 89.12 250 GLU A O 1
ATOM 2104 N N . GLN A 1 251 ? -22.255 -0.901 7.269 1.00 91.94 251 GLN A N 1
ATOM 2105 C CA . GLN A 1 251 ? -21.561 -1.362 6.067 1.00 91.94 251 GLN A CA 1
ATOM 2106 C C . GLN A 1 251 ? -20.831 -2.684 6.312 1.00 91.94 251 GLN A C 1
ATOM 2108 O O . GLN A 1 251 ? -20.897 -3.581 5.477 1.00 91.94 251 GLN A O 1
ATOM 2113 N N . LEU A 1 252 ? -20.189 -2.829 7.475 1.00 92.56 252 LEU A N 1
ATOM 2114 C CA . LEU A 1 252 ? -19.448 -4.033 7.854 1.00 92.56 252 LEU A CA 1
ATOM 2115 C C . LEU A 1 252 ? -20.346 -5.269 8.002 1.00 92.56 252 LEU A C 1
ATOM 2117 O O . LEU A 1 252 ? -19.861 -6.387 7.843 1.00 92.56 252 LEU A O 1
ATOM 2121 N N . SER A 1 253 ? -21.656 -5.087 8.210 1.00 91.81 253 SER A N 1
ATOM 2122 C CA . SER A 1 253 ? -22.631 -6.186 8.144 1.00 91.81 253 SER A CA 1
ATOM 2123 C C . SER A 1 253 ? -22.695 -6.860 6.763 1.00 91.81 253 SER A C 1
ATOM 2125 O O . SER A 1 253 ? -23.095 -8.019 6.660 1.00 91.81 253 SER A O 1
ATOM 2127 N N . ASN A 1 254 ? -22.256 -6.162 5.708 1.00 95.44 254 ASN A N 1
ATOM 2128 C CA . ASN A 1 254 ? -22.120 -6.679 4.353 1.00 95.44 254 ASN A CA 1
ATOM 2129 C C . ASN A 1 254 ? -20.684 -6.482 3.848 1.00 95.44 254 ASN A C 1
ATOM 2131 O O . ASN A 1 254 ? -20.381 -5.621 3.016 1.00 95.44 254 ASN A O 1
ATOM 2135 N N . ILE A 1 255 ? -19.790 -7.329 4.351 1.00 95.81 255 ILE A N 1
ATOM 2136 C CA . ILE A 1 255 ? -18.362 -7.266 4.036 1.00 95.81 255 ILE A CA 1
ATOM 2137 C C . ILE A 1 255 ? -18.063 -7.445 2.531 1.00 95.81 255 ILE A C 1
ATOM 2139 O O . ILE A 1 255 ? -17.052 -6.941 2.043 1.00 95.81 255 ILE A O 1
ATOM 2143 N N . ASP A 1 256 ? -18.956 -8.085 1.765 1.00 97.56 256 ASP A N 1
ATOM 2144 C CA . ASP A 1 256 ? -18.843 -8.207 0.304 1.00 97.56 256 ASP A CA 1
ATOM 2145 C C . ASP A 1 256 ? -19.013 -6.864 -0.423 1.00 97.56 256 ASP A C 1
ATOM 2147 O O . ASP A 1 256 ? -18.333 -6.604 -1.417 1.00 97.56 256 ASP A O 1
ATOM 2151 N N . GLU A 1 257 ? -19.906 -5.988 0.046 1.00 96.88 257 GLU A N 1
ATOM 2152 C CA . GLU A 1 257 ? -20.015 -4.612 -0.471 1.00 96.88 257 GLU A CA 1
ATOM 2153 C C . GLU A 1 257 ? -18.776 -3.784 -0.109 1.00 96.88 257 GLU A C 1
ATOM 2155 O O . GLU A 1 257 ? -18.229 -3.076 -0.959 1.00 96.88 257 GLU A O 1
ATOM 2160 N N . CYS A 1 258 ? -18.281 -3.910 1.127 1.00 97.25 258 CYS A N 1
ATOM 2161 C CA . CYS A 1 258 ? -17.038 -3.260 1.548 1.00 97.25 258 CYS A CA 1
ATOM 2162 C C . CYS A 1 258 ? -15.866 -3.688 0.660 1.00 97.25 258 CYS A C 1
ATOM 2164 O O . CYS A 1 258 ? -15.136 -2.842 0.136 1.00 97.25 258 CYS A O 1
ATOM 2166 N N . PHE A 1 259 ? -15.712 -4.994 0.431 1.00 98.31 259 PHE A N 1
ATOM 2167 C CA . PHE A 1 259 ? -14.638 -5.499 -0.410 1.00 98.31 259 PHE A CA 1
ATOM 2168 C C . PHE A 1 259 ? -14.804 -5.094 -1.874 1.00 98.31 259 PHE A C 1
ATOM 2170 O O . PHE A 1 259 ? -13.808 -4.771 -2.507 1.00 98.31 259 PHE A O 1
ATOM 2177 N N . ARG A 1 260 ? -16.023 -4.982 -2.414 1.00 98.06 260 ARG A N 1
ATOM 2178 C CA . ARG A 1 260 ? -16.227 -4.447 -3.774 1.00 98.06 260 ARG A CA 1
ATOM 2179 C C . ARG A 1 260 ? -15.676 -3.031 -3.957 1.00 98.06 260 ARG A C 1
ATOM 2181 O O . ARG A 1 260 ? -15.219 -2.685 -5.047 1.00 98.06 260 ARG A O 1
ATOM 2188 N N . LEU A 1 261 ? -15.686 -2.203 -2.911 1.00 97.06 261 LEU A N 1
ATOM 2189 C CA . LEU A 1 261 ? -15.051 -0.880 -2.945 1.00 97.06 261 LEU A CA 1
ATOM 2190 C C . LEU A 1 261 ? -13.519 -0.972 -2.939 1.00 97.06 261 LEU A C 1
ATOM 2192 O O . LEU A 1 261 ? -12.864 -0.172 -3.607 1.00 97.06 261 LEU A O 1
ATOM 2196 N N . ILE A 1 262 ? -12.957 -1.944 -2.218 1.00 98.19 262 ILE A N 1
ATOM 2197 C CA . ILE A 1 262 ? -11.519 -2.257 -2.216 1.00 98.19 262 ILE A CA 1
ATOM 2198 C C . ILE A 1 262 ? -11.099 -2.792 -3.593 1.00 98.19 262 ILE A C 1
ATOM 2200 O O . ILE A 1 262 ? -10.184 -2.256 -4.215 1.00 98.19 262 ILE A O 1
ATOM 2204 N N . GLU A 1 263 ? -11.817 -3.785 -4.119 1.00 97.94 263 GLU A N 1
ATOM 2205 C CA . GLU A 1 263 ? -11.595 -4.410 -5.426 1.00 97.94 263 GLU A CA 1
ATOM 2206 C C . GLU A 1 263 ? -11.666 -3.395 -6.566 1.00 97.94 263 GLU A C 1
ATOM 2208 O O . GLU A 1 263 ? -10.849 -3.446 -7.484 1.00 97.94 263 GLU A O 1
ATOM 2213 N N . ARG A 1 264 ? -12.572 -2.411 -6.494 1.00 97.00 264 ARG A N 1
ATOM 2214 C CA . ARG A 1 264 ? -12.615 -1.312 -7.469 1.00 97.00 264 ARG A CA 1
ATOM 2215 C C . ARG A 1 264 ? -11.293 -0.550 -7.525 1.00 97.00 264 ARG A C 1
ATOM 2217 O O . ARG A 1 264 ? -10.840 -0.227 -8.615 1.00 97.00 264 ARG A O 1
ATOM 2224 N N . VAL A 1 265 ? -10.674 -0.273 -6.377 1.00 97.06 265 VAL A N 1
ATOM 2225 C CA . VAL A 1 265 ? -9.380 0.421 -6.328 1.00 97.06 265 VAL A CA 1
ATOM 2226 C C . VAL A 1 265 ? -8.241 -0.510 -6.734 1.00 97.06 265 VAL A C 1
ATOM 2228 O O . VAL A 1 265 ? -7.352 -0.060 -7.449 1.00 97.06 265 VAL A O 1
ATOM 2231 N N . LEU A 1 266 ? -8.264 -1.791 -6.348 1.00 97.50 266 LEU A N 1
ATOM 2232 C CA . LEU A 1 266 ? -7.267 -2.784 -6.781 1.00 97.50 266 LEU A CA 1
ATOM 2233 C C . LEU A 1 266 ? -7.247 -2.943 -8.305 1.00 97.50 266 LEU A C 1
ATOM 2235 O O . LEU A 1 266 ? -6.183 -2.921 -8.919 1.00 97.50 266 LEU A O 1
ATOM 2239 N N . SER A 1 267 ? -8.421 -3.057 -8.921 1.00 96.12 267 SER A N 1
ATOM 2240 C CA . SER A 1 267 ? -8.585 -3.333 -10.353 1.00 96.12 267 SER A CA 1
ATOM 2241 C C . SER A 1 267 ? -8.532 -2.086 -11.238 1.00 96.12 267 SER A C 1
ATOM 2243 O O . SER A 1 267 ? -8.447 -2.206 -12.459 1.00 96.12 267 SER A O 1
ATOM 2245 N N . GLU A 1 268 ? -8.535 -0.880 -10.660 1.00 94.94 268 GLU A N 1
ATOM 2246 C CA . GLU A 1 268 ? -8.513 0.350 -11.447 1.00 94.94 268 GLU A CA 1
ATOM 2247 C C . GLU A 1 268 ? -7.223 0.461 -12.271 1.00 94.94 268 GLU A C 1
ATOM 2249 O O . GLU A 1 268 ? -6.114 0.247 -11.770 1.00 94.94 268 GLU A O 1
ATOM 2254 N N . ARG A 1 269 ? -7.372 0.819 -13.546 1.00 90.88 269 ARG A N 1
ATOM 2255 C CA . ARG A 1 269 ? -6.280 1.093 -14.485 1.00 90.88 269 ARG A CA 1
ATOM 2256 C C . ARG A 1 269 ? -6.599 2.392 -15.223 1.00 90.88 269 ARG A C 1
ATOM 2258 O O . ARG A 1 269 ? -7.756 2.626 -15.571 1.00 90.88 269 ARG A O 1
ATOM 2265 N N . THR A 1 270 ? -5.601 3.238 -15.466 1.00 82.19 270 THR A N 1
ATOM 2266 C CA . THR A 1 270 ? -5.790 4.432 -16.304 1.00 82.19 270 THR A CA 1
ATOM 2267 C C . THR A 1 270 ? -5.849 4.057 -17.781 1.00 82.19 270 THR A C 1
ATOM 2269 O O . THR A 1 270 ? -5.162 3.152 -18.250 1.00 82.19 270 THR A O 1
ATOM 2272 N N . THR A 1 271 ? -6.687 4.771 -18.530 1.00 64.50 271 THR A N 1
ATOM 2273 C CA . THR A 1 271 ? -6.804 4.640 -19.990 1.00 64.50 271 THR A CA 1
ATOM 2274 C C . THR A 1 271 ? -5.900 5.611 -20.748 1.00 64.50 271 THR A C 1
ATOM 2276 O O . THR A 1 271 ? -5.848 5.562 -21.978 1.00 64.50 271 THR A O 1
ATOM 2279 N N . GLU A 1 272 ? -5.198 6.508 -20.049 1.00 61.69 272 GLU A N 1
ATOM 2280 C CA . GLU A 1 272 ? -4.297 7.477 -20.668 1.00 61.69 272 GLU A CA 1
ATOM 2281 C C . GLU A 1 272 ? -3.050 6.774 -21.208 1.00 61.69 272 GLU A C 1
ATOM 2283 O O . GLU A 1 272 ? -2.099 6.461 -20.494 1.00 61.69 272 GLU A O 1
ATOM 2288 N N . LYS A 1 273 ? -3.052 6.517 -22.517 1.00 54.31 273 LYS A N 1
ATOM 2289 C CA . LYS A 1 273 ? -1.851 6.093 -23.231 1.00 54.31 273 LYS A CA 1
ATOM 2290 C C . LYS A 1 273 ? -0.914 7.290 -23.340 1.00 54.31 273 LYS A C 1
ATOM 2292 O O . LYS A 1 273 ? -1.167 8.202 -24.126 1.00 54.31 273 LYS A O 1
ATOM 2297 N N . LEU A 1 274 ? 0.182 7.262 -22.586 1.00 58.38 274 LEU A N 1
ATOM 2298 C CA . LEU A 1 274 ? 1.322 8.145 -22.819 1.00 58.38 274 LEU A CA 1
ATOM 2299 C C . LEU A 1 274 ? 1.786 7.986 -24.272 1.00 58.38 274 LEU A C 1
ATOM 2301 O O . LEU A 1 274 ? 2.264 6.929 -24.681 1.00 58.38 274 LEU A O 1
ATOM 2305 N N . ASN A 1 275 ? 1.598 9.044 -25.056 1.00 61.75 275 ASN A N 1
ATOM 2306 C CA . ASN A 1 275 ? 2.038 9.139 -26.439 1.00 61.75 275 ASN A CA 1
ATOM 2307 C C . ASN A 1 275 ? 3.249 10.073 -26.483 1.00 61.75 275 ASN A C 1
ATOM 2309 O O . ASN A 1 275 ? 3.172 11.204 -26.002 1.00 61.75 275 ASN A O 1
ATOM 2313 N N . LEU A 1 276 ? 4.351 9.604 -27.074 1.00 62.00 276 LEU A N 1
ATOM 2314 C CA . LEU A 1 276 ? 5.581 10.378 -27.230 1.00 62.00 276 LEU A CA 1
ATOM 2315 C C . LEU A 1 276 ? 5.322 11.746 -27.877 1.00 62.00 276 LEU A C 1
ATOM 2317 O O . LEU A 1 276 ? 5.895 12.734 -27.434 1.00 62.00 276 LEU A O 1
ATOM 2321 N N . ASN A 1 277 ? 4.411 11.821 -28.850 1.00 65.81 277 ASN A N 1
ATOM 2322 C CA . ASN A 1 277 ? 4.071 13.076 -29.522 1.00 65.81 277 ASN A CA 1
ATOM 2323 C C . ASN A 1 277 ? 3.443 14.092 -28.555 1.00 65.81 277 ASN A C 1
ATOM 2325 O O . ASN A 1 277 ? 3.771 15.270 -28.609 1.00 65.81 277 ASN A O 1
ATOM 2329 N N . ILE A 1 278 ? 2.598 13.635 -27.622 1.00 67.25 278 ILE A N 1
ATOM 2330 C CA . ILE A 1 278 ? 1.963 14.503 -26.616 1.00 67.25 278 ILE A CA 1
ATOM 2331 C C . ILE A 1 278 ? 3.010 15.044 -25.633 1.00 67.25 278 ILE A C 1
ATOM 2333 O O . ILE A 1 278 ? 2.974 16.220 -25.272 1.00 67.25 278 ILE A O 1
ATOM 2337 N N . GLU A 1 279 ? 3.959 14.209 -25.206 1.00 66.44 279 GLU A N 1
ATOM 2338 C CA . GLU A 1 279 ? 5.029 14.634 -24.293 1.00 66.44 279 GLU A CA 1
ATOM 2339 C C . GLU A 1 279 ? 6.080 15.514 -24.990 1.00 66.44 279 GLU A C 1
ATOM 2341 O O . GLU A 1 279 ? 6.558 16.488 -24.405 1.00 66.44 279 GLU A O 1
ATOM 2346 N N . MET A 1 280 ? 6.388 15.245 -26.262 1.00 62.47 280 MET A N 1
ATOM 2347 C CA . MET A 1 280 ? 7.246 16.101 -27.085 1.00 62.47 280 MET A CA 1
ATOM 2348 C C . MET A 1 280 ? 6.622 17.477 -27.319 1.00 62.47 280 MET A C 1
ATOM 2350 O O . MET A 1 280 ? 7.319 18.481 -27.184 1.00 62.47 280 MET A O 1
ATOM 2354 N N . ASP A 1 281 ? 5.319 17.550 -27.593 1.00 64.88 281 ASP A N 1
ATOM 2355 C CA . ASP A 1 281 ? 4.614 18.824 -27.762 1.00 64.88 281 ASP A CA 1
ATOM 2356 C C . ASP A 1 281 ? 4.642 19.673 -26.483 1.00 64.88 281 ASP A C 1
ATOM 2358 O O . ASP A 1 281 ? 4.809 20.893 -26.553 1.00 64.88 281 ASP A O 1
ATOM 2362 N N . LYS A 1 282 ? 4.521 19.050 -25.301 1.00 62.78 282 LYS A N 1
ATOM 2363 C CA . LYS A 1 282 ? 4.675 19.746 -24.011 1.00 62.78 282 LYS A CA 1
ATOM 2364 C C . LYS A 1 282 ? 6.092 20.291 -23.828 1.00 62.78 282 LYS A C 1
ATOM 2366 O O . LYS A 1 282 ? 6.249 21.435 -23.407 1.00 62.78 282 LYS A O 1
ATOM 2371 N N . PHE A 1 283 ? 7.110 19.496 -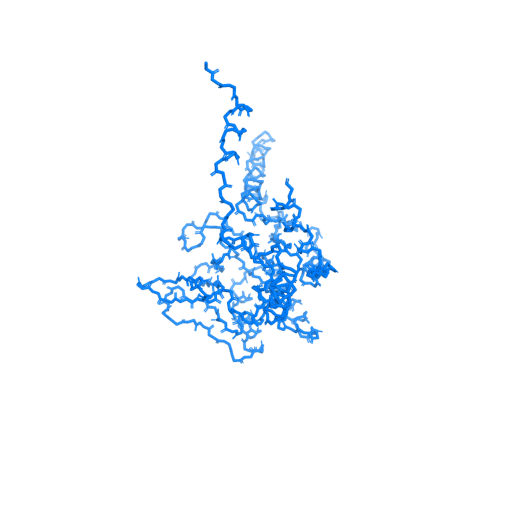24.159 1.00 55.78 283 PHE A N 1
ATOM 2372 C CA . PHE A 1 283 ? 8.512 19.902 -24.058 1.00 55.78 283 PHE A CA 1
ATOM 2373 C C . PHE A 1 283 ? 8.836 21.068 -25.006 1.00 55.78 283 PHE A C 1
ATOM 2375 O O . PHE A 1 283 ? 9.370 22.088 -24.574 1.00 55.78 283 PHE A O 1
ATOM 2382 N N . LEU A 1 284 ? 8.446 20.968 -26.280 1.00 53.19 284 LEU A N 1
ATOM 2383 C CA . LEU A 1 284 ? 8.693 22.010 -27.281 1.00 53.19 284 LEU A CA 1
ATOM 2384 C C . LEU A 1 284 ? 7.969 23.320 -26.941 1.00 53.19 284 LEU A C 1
ATOM 2386 O O . LEU A 1 284 ? 8.552 24.390 -27.083 1.00 53.19 284 LEU A O 1
ATOM 2390 N N . LYS A 1 285 ? 6.741 23.257 -26.411 1.00 58.03 285 LYS A N 1
ATOM 2391 C CA . LYS A 1 285 ? 6.018 24.451 -25.938 1.00 58.03 285 LYS A CA 1
ATOM 2392 C C . LYS A 1 285 ? 6.660 25.136 -24.733 1.00 58.03 285 LYS A C 1
ATOM 2394 O O . LYS A 1 285 ? 6.372 26.300 -24.510 1.00 58.03 285 LYS A O 1
ATOM 2399 N N . HIS A 1 286 ? 7.462 24.432 -23.937 1.00 42.47 286 HIS A N 1
ATOM 2400 C CA . HIS A 1 286 ? 8.091 25.004 -22.745 1.00 42.47 286 HIS A CA 1
ATOM 2401 C C . HIS A 1 286 ? 9.478 25.599 -23.025 1.00 42.47 286 HIS A C 1
ATOM 2403 O O . HIS A 1 286 ? 9.893 26.521 -22.332 1.00 42.47 286 HIS A O 1
ATOM 2409 N N . TYR A 1 287 ? 10.190 25.076 -24.029 1.00 39.38 287 TYR A N 1
ATOM 2410 C CA . TYR A 1 287 ? 11.585 25.441 -24.311 1.00 39.38 287 TYR A CA 1
ATOM 2411 C C . TYR A 1 287 ? 11.805 26.149 -25.654 1.00 39.38 287 TYR A C 1
ATOM 2413 O O . TYR A 1 287 ? 12.894 26.670 -25.883 1.00 39.38 287 TYR A O 1
ATOM 2421 N N . CYS A 1 288 ? 10.811 26.170 -26.547 1.00 43.12 288 CYS A N 1
ATOM 2422 C CA . CYS A 1 288 ? 10.912 26.816 -27.862 1.00 43.12 288 CYS A CA 1
ATOM 2423 C C . CYS A 1 288 ? 9.942 28.000 -28.048 1.00 43.12 288 CYS A C 1
ATOM 2425 O O . CYS A 1 288 ? 9.774 28.460 -29.178 1.00 43.12 288 CYS A O 1
ATOM 2427 N N . SER A 1 289 ? 9.315 28.488 -26.970 1.00 39.44 289 SER A N 1
ATOM 2428 C CA . SER A 1 289 ? 8.526 29.734 -26.925 1.00 39.44 289 SER A CA 1
ATOM 2429 C C . SER A 1 289 ? 9.233 30.800 -26.099 1.00 39.44 289 SER A C 1
ATOM 2431 O O . SER A 1 289 ? 9.243 31.971 -26.526 1.00 39.44 289 SER A O 1
#

Foldseek 3Di:
DDDPVRVVVVVVVPDPDDVVVVQCVDPVSVVVVVVVVVVVCVVLVCLVVFFDFPPLPQKWWFDDDQDIKIDHQAWAQDPLFTDHPPVCSSVDPARGQAQLSCQVQAIDDSVDNDHHHDPDPVRVLCCLLPPVLVRDPDPLLNVLSVVVSVVLVPDPCRRLFHDWTAFIAPVHPDPPGPDTFRTWTCRRQVNAIETEAADECCPQVDDPPPVPDDPVVSVVSSVVSVVSVVVVQVSCCVVRVYHYDYQYPVRSVPSVNVSVVVVCSRPDGDPDDDDPVVVVVVVCVVPVD

Mean predicted aligned error: 9.8 Å

Solvent-accessible surface area (backbone atoms only — not comparable to full-atom values): 16516 Å² total; per-residue (Å²): 133,83,52,74,66,56,51,51,55,56,54,59,75,68,58,72,69,57,72,66,59,60,48,52,69,38,68,66,53,33,52,53,50,51,54,49,49,50,54,52,43,64,77,38,37,67,57,71,69,52,60,74,78,59,78,81,64,47,57,44,25,25,50,58,93,91,52,52,38,31,47,46,80,30,70,42,72,51,96,94,40,85,45,64,41,73,76,48,54,60,67,50,92,53,60,58,56,12,43,37,27,40,52,72,61,23,42,30,38,88,91,45,89,56,56,53,70,37,94,46,70,66,53,46,51,47,42,42,60,70,47,62,36,64,72,51,90,44,69,69,60,38,54,47,49,51,51,51,51,54,48,50,74,68,42,93,56,44,48,75,32,41,38,81,41,50,28,37,32,74,66,41,86,51,90,75,67,77,48,68,33,54,29,34,35,51,24,46,59,58,70,53,32,42,30,35,34,83,45,42,49,85,66,76,66,56,65,86,64,58,94,78,52,53,71,70,58,49,53,51,53,52,52,54,52,53,50,53,55,50,49,54,45,50,48,40,30,75,72,66,60,26,48,69,48,74,41,43,51,77,50,58,76,40,52,68,63,54,42,51,58,51,49,51,55,50,70,44,66,60,84,80,74,88,45,68,67,64,55,48,52,55,51,48,63,72,77,75,114

Sequence (289 aa):
MMTYEEKRSSELKNYTPSNDLVLFQDPEVREYTLLFLERNFYRNLIARTRSKPQDSLWKIWFGGGKFVWGLLIAPVYRQGAWTNDVSEIRRANYSYWTIGHILNTGFIDPTSPHPHKFSDIESLMGFYRSILKRVSNSQYEQDIFDRYLDYLQRSQNVYEEPLLIPELRYAGLENKHQYRLDFIILNPHSTKYVGYEISPHSTHMAISGITQKTQTILNKELSLKWNKEMIKRNEYFSSFGITTITFTDEQLSNIDECFRLIERVLSERTTEKLNLNIEMDKFLKHYCS

pLDDT: mean 84.48, std 14.38, range [39.38, 98.62]

Secondary structure (DSSP, 8-state):
---HHHHHHHHHTT-PPPHHHHHTTSHHHHHHHHHHHHHHHHHTHHHHHSPPPPGGGSEEEE-STT--EEEESSEEEETTEEEE-HHHHHH--S-TTBHHHHHHH-BBPTT-SS-B--SSHHHHHHHIIIIIHHH---HHHHHHHHHHHHHHHH-TTGGGSBPEEEEEETTTT-SS---EEEEEEE-TTT--EEEEEE--HHHHT--TTGGGS-HHHHHHHHHHHHHHHHHHHHHHHHHH-PEEEEE-HHHHTTHHHHHHHHHHHHH--------HHHHHHHHHHHH--

Nearest PDB structures (foldseek):
  7dym-assembly1_A  TM=3.094E-01  e=6.593E-01  Pseudomonas aeruginosa PAO1
  1vsr-assembly1_A  TM=5.345E-01  e=3.931E+00  Escherichia coli K-12
  4cvn-assembly4_B  TM=3.627E-01  e=6.328E+00  Pyrococcus abyssi GE5